Protein AF-A0A3F2RE79-F1 (afdb_monomer)

Nearest PDB structures (foldseek):
  3g67-assembly1_B  TM=1.582E-01  e=4.498E+00  Thermotoga maritima
  8j07-assembly1_r9  TM=1.577E-01  e=4.044E+00  Homo sapiens
  3g6b-assembly1_B  TM=1.614E-01  e=6.529E+00  Thermotoga maritima

InterPro domains:
  IPR002048 EF-hand domain [PF13499] (107-188)
  IPR002048 EF-hand domain [PS50222] (103-138)
  IPR002048 EF-hand domain [PS50222] (159-194)
  IPR002048 EF-hand domain [SM00054] (107-135)
  IPR002048 EF-hand domain [SM00054] (163-191)
  IPR002048 EF-hand domain [cd00051] (107-183)
  IPR011992 EF-hand domain pair [SSF47473] (107-191)
  IPR018247 EF-Hand 1, calcium-binding site [PS00018] (116-128)

Sequence (284 aa):
MEEAERRAAHLRRYAAKTRVCLFVHQIWTVSWLRNKRSCNVASMKHELALFEANDRDVHLQYTAIFAAPIGKDLLKKELVAWRVGAQKRASQESSSVEESADPVVMRLRQCFLIFDLDGSGTLDLDEFQIMLSYLRGKKQQPKRGSVGGSKSAQQPPKLTTAQVRNLFAELDRDGNGGITCQEVESWWTKEHKQVTLSASASSNFLSRGLDGLVFQSHGLLFWLLGRKQQLERKFVKKLMVRRAMEKAKREWLQLEIDREMAAGVSARVFRLGGGHFHIEEMGP

Mean predicted aligned error: 17.29 Å

Secondary structure (DSSP, 8-state):
-HHHHHHHHHHHHHHHHHHHHHHHHHHHHHHHHHHHHHHHHHHHHH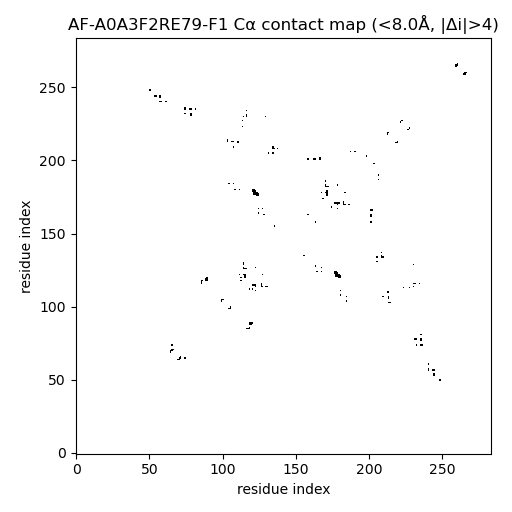HHHHHHHHHHHHHHHHHHHHHSHHHHHHHHHHHHHHHHHHHHHHHHHTT-------HHHHHHHHHHHHH--S-SSEE-HHHHHHHHHHHTT-S-PPPTT---------PPPPPPHHHHHHHHHHH-SS-SSSEEHHHHHHHHHHHHH-TTS---HHHHHHHHHHHHHHS-TTHHHHHHHHHHHHHHHHHHHHHHHHHHHHHHHHHHHHHHHHHHHHTT--------S-----------

Organism: NCBI:txid325452

pLDDT: mean 70.02, std 15.86, range [28.42, 89.12]

Solvent-accessible surface area (backbone atoms only — not comparable to full-atom values): 16619 Å² total; per-residue (Å²): 110,69,68,59,52,52,51,50,53,50,51,51,52,50,54,49,51,51,51,52,51,51,50,53,50,52,53,50,52,53,50,50,53,50,50,53,51,49,52,51,53,50,50,52,52,51,53,50,51,51,51,55,50,50,47,50,50,52,49,50,51,50,53,53,40,54,70,37,72,70,31,49,53,50,48,53,53,51,48,52,56,49,50,56,52,21,54,56,45,42,71,71,68,70,85,80,77,83,86,69,86,49,72,64,58,50,39,48,50,55,54,48,63,62,44,26,70,72,34,78,72,36,34,37,70,68,36,46,48,51,48,54,60,50,45,65,69,73,70,74,80,74,75,89,82,79,90,78,85,83,88,82,81,78,70,78,78,76,76,46,74,65,53,51,50,52,52,47,56,69,46,24,78,86,67,82,69,45,36,35,62,66,40,52,51,56,48,49,57,48,53,70,71,47,82,84,67,89,68,52,77,63,52,52,48,51,52,56,32,48,48,65,50,57,70,36,86,70,56,50,65,61,38,59,66,60,47,39,59,53,49,52,51,52,48,46,53,52,51,53,50,48,52,50,43,52,46,54,51,50,52,51,52,49,53,51,51,49,50,39,54,73,70,65,50,68,84,71,59,92,68,79,83,80,84,81,80,84,75,81,82,84,78,134

Structure (mmCIF, N/CA/C/O backbone):
data_AF-A0A3F2RE79-F1
#
_entry.id   AF-A0A3F2RE79-F1
#
loop_
_atom_site.group_PDB
_atom_site.id
_atom_site.type_symbol
_atom_site.label_atom_id
_atom_site.label_alt_id
_atom_site.label_comp_id
_atom_site.label_asym_id
_atom_site.label_entity_id
_atom_site.label_seq_id
_atom_site.pdbx_PDB_ins_code
_atom_site.Cartn_x
_atom_site.Cartn_y
_atom_site.Cartn_z
_atom_site.occupancy
_atom_site.B_iso_or_equiv
_atom_site.auth_seq_id
_atom_site.auth_comp_id
_atom_site.auth_asym_id
_atom_site.auth_atom_id
_atom_site.pdbx_PDB_model_num
ATOM 1 N N . MET A 1 1 ? 0.775 -25.651 -75.951 1.00 62.88 1 MET A N 1
ATOM 2 C CA . MET A 1 1 ? 0.626 -26.370 -74.664 1.00 62.88 1 MET A CA 1
ATOM 3 C C . MET A 1 1 ? 1.935 -26.368 -73.881 1.00 62.88 1 MET A C 1
ATOM 5 O O . MET A 1 1 ? 1.956 -25.846 -72.775 1.00 62.88 1 MET A O 1
ATOM 9 N N . GLU A 1 2 ? 3.044 -26.801 -74.481 1.00 73.00 2 GLU A N 1
ATOM 10 C CA . GLU A 1 2 ? 4.352 -26.919 -73.812 1.00 73.00 2 GLU A CA 1
ATOM 11 C C . GLU A 1 2 ? 4.922 -25.598 -73.239 1.00 73.00 2 GLU A C 1
ATOM 13 O O . GLU A 1 2 ? 5.440 -25.558 -72.124 1.00 73.00 2 GLU A O 1
ATOM 18 N N . GLU A 1 3 ? 4.771 -24.469 -73.940 1.00 74.00 3 GLU A N 1
ATOM 19 C CA . GLU A 1 3 ? 5.215 -23.160 -73.424 1.00 74.00 3 GLU A CA 1
ATOM 20 C C . GLU A 1 3 ? 4.391 -22.663 -72.227 1.00 74.00 3 GLU A C 1
ATOM 22 O O . GLU A 1 3 ? 4.929 -22.030 -71.314 1.00 74.00 3 GLU A O 1
ATOM 27 N N . ALA A 1 4 ? 3.090 -22.964 -72.203 1.00 75.88 4 ALA A N 1
ATOM 28 C CA . ALA A 1 4 ? 2.209 -22.604 -71.095 1.00 75.88 4 ALA A CA 1
ATOM 29 C C . ALA A 1 4 ? 2.561 -23.410 -69.834 1.00 75.88 4 ALA A C 1
ATOM 31 O O . ALA A 1 4 ? 2.593 -22.859 -68.733 1.00 75.88 4 ALA A O 1
ATOM 32 N N . GLU A 1 5 ? 2.919 -24.684 -69.998 1.00 78.94 5 GLU A N 1
ATOM 33 C CA . GLU A 1 5 ? 3.383 -25.552 -68.912 1.00 78.94 5 GLU A CA 1
ATOM 34 C C . GLU A 1 5 ? 4.732 -25.095 -68.343 1.00 78.94 5 GLU A C 1
ATOM 36 O O . GLU A 1 5 ? 4.894 -25.021 -67.121 1.00 78.94 5 GLU A O 1
ATOM 41 N N . ARG A 1 6 ? 5.677 -24.688 -69.203 1.00 78.94 6 ARG A N 1
ATOM 42 C CA . ARG A 1 6 ? 6.966 -24.116 -68.771 1.00 78.94 6 ARG A CA 1
ATOM 43 C C . ARG A 1 6 ? 6.779 -22.811 -67.989 1.00 78.94 6 ARG A C 1
ATOM 45 O O . ARG A 1 6 ? 7.392 -22.638 -66.932 1.00 78.94 6 ARG A O 1
ATOM 52 N N . ARG A 1 7 ? 5.889 -21.917 -68.442 1.00 77.38 7 ARG A N 1
ATOM 53 C CA . ARG A 1 7 ? 5.538 -20.676 -67.719 1.00 77.38 7 ARG A CA 1
ATOM 54 C C . ARG A 1 7 ? 4.862 -20.971 -66.377 1.00 77.38 7 ARG A C 1
ATOM 56 O O . ARG A 1 7 ? 5.237 -20.379 -65.367 1.00 77.38 7 ARG A O 1
ATOM 63 N N . ALA A 1 8 ? 3.939 -21.932 -66.328 1.00 78.88 8 ALA A N 1
ATOM 64 C CA . A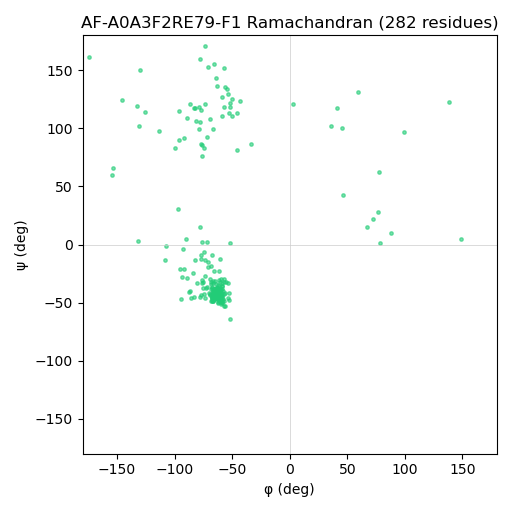LA A 1 8 ? 3.289 -22.352 -65.087 1.00 78.88 8 ALA A CA 1
ATOM 65 C C . ALA A 1 8 ? 4.287 -22.950 -64.077 1.00 78.88 8 ALA A C 1
ATOM 67 O O . ALA A 1 8 ? 4.234 -22.633 -62.887 1.00 78.88 8 ALA A O 1
ATOM 68 N N . ALA A 1 9 ? 5.240 -23.768 -64.534 1.00 78.44 9 ALA A N 1
ATOM 69 C CA . ALA A 1 9 ? 6.302 -24.312 -63.688 1.00 78.44 9 ALA A CA 1
ATOM 70 C C . ALA A 1 9 ? 7.231 -23.213 -63.139 1.00 78.44 9 ALA A C 1
ATOM 72 O O . ALA A 1 9 ? 7.594 -23.242 -61.959 1.00 78.44 9 ALA A O 1
ATOM 73 N N . HIS A 1 10 ? 7.573 -22.216 -63.961 1.00 80.75 10 HIS A N 1
ATOM 74 C CA . HIS A 1 10 ? 8.376 -21.067 -63.542 1.00 80.75 10 HIS A CA 1
ATOM 75 C C . HIS A 1 10 ? 7.658 -20.220 -62.477 1.00 80.75 10 HIS A C 1
ATOM 77 O O . HIS A 1 10 ? 8.240 -19.917 -61.434 1.00 80.75 10 HIS A O 1
ATOM 83 N N . LEU A 1 11 ? 6.367 -19.92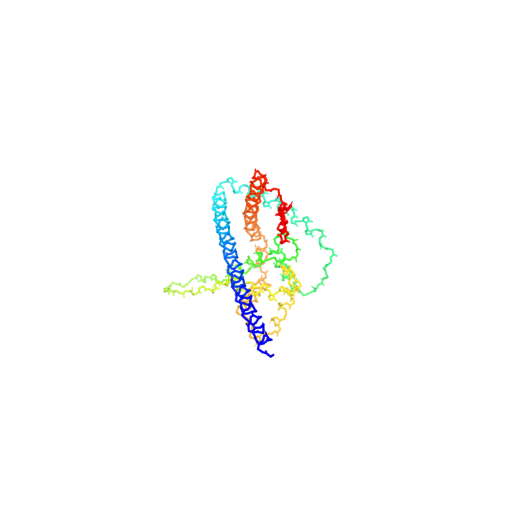6 -62.676 1.00 77.75 11 LEU A N 1
ATOM 84 C CA . LEU A 1 11 ? 5.544 -19.195 -61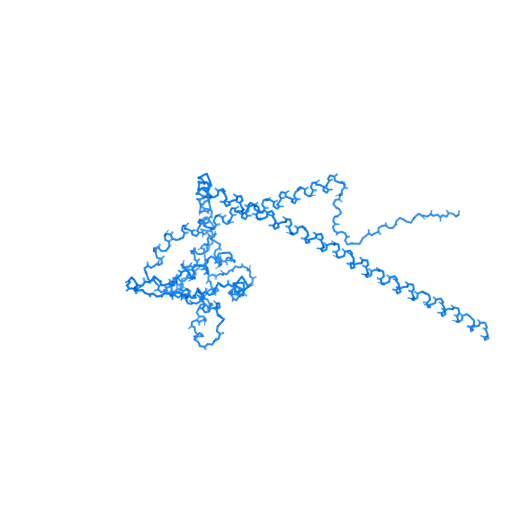.707 1.00 77.75 11 LEU A CA 1
ATOM 85 C C . LEU A 1 11 ? 5.398 -19.947 -60.377 1.00 77.75 11 LEU A C 1
ATOM 87 O O . LEU A 1 11 ? 5.509 -19.333 -59.318 1.00 77.75 11 LEU A O 1
ATOM 91 N N . ARG A 1 12 ? 5.234 -21.279 -60.397 1.00 79.62 12 ARG A N 1
ATOM 92 C CA . ARG A 1 12 ? 5.200 -22.101 -59.170 1.00 79.62 12 ARG A CA 1
ATOM 93 C C . ARG A 1 12 ? 6.521 -22.050 -58.401 1.00 79.62 12 ARG A C 1
ATOM 95 O O . ARG A 1 12 ? 6.502 -21.935 -57.179 1.00 79.62 12 ARG A O 1
ATOM 102 N N . ARG A 1 13 ? 7.667 -22.093 -59.093 1.00 77.00 13 ARG A N 1
ATOM 103 C CA . ARG A 1 13 ? 8.994 -21.959 -58.461 1.00 77.00 13 ARG A CA 1
ATOM 104 C C . ARG A 1 13 ? 9.202 -20.570 -57.863 1.00 77.00 13 ARG A C 1
ATOM 106 O O . ARG A 1 13 ? 9.719 -20.464 -56.753 1.00 77.00 13 ARG A O 1
ATOM 113 N N . TYR A 1 14 ? 8.781 -19.521 -58.567 1.00 74.44 14 TYR A N 1
ATOM 114 C CA . TYR A 1 14 ? 8.845 -18.151 -58.059 1.00 74.44 14 TYR A CA 1
ATOM 115 C C . TYR A 1 14 ? 7.947 -17.973 -56.826 1.00 74.44 14 TYR A C 1
ATOM 117 O O . TYR A 1 14 ? 8.416 -17.505 -55.792 1.00 74.44 14 TYR A O 1
ATOM 125 N N . ALA A 1 15 ? 6.705 -18.463 -56.880 1.00 73.62 15 ALA A N 1
ATOM 126 C CA . ALA A 1 15 ? 5.776 -18.457 -55.751 1.00 73.62 15 ALA A CA 1
ATOM 127 C C . ALA A 1 15 ? 6.286 -19.271 -54.544 1.00 73.62 15 ALA A C 1
ATOM 129 O O . ALA A 1 15 ? 6.065 -18.891 -53.398 1.00 73.62 15 ALA A O 1
ATOM 130 N N . ALA A 1 16 ? 6.986 -20.386 -54.771 1.00 76.56 16 ALA A N 1
ATOM 131 C CA . ALA A 1 16 ? 7.613 -21.151 -53.694 1.00 76.56 16 ALA A CA 1
ATOM 132 C C . ALA A 1 16 ? 8.769 -20.371 -53.042 1.00 76.56 16 ALA A C 1
ATOM 134 O O . ALA A 1 16 ? 8.847 -20.308 -51.816 1.00 76.56 16 ALA A O 1
ATOM 135 N N . LYS A 1 17 ? 9.628 -19.720 -53.840 1.00 77.00 17 LYS A N 1
ATOM 136 C CA . LYS A 1 17 ? 10.722 -18.873 -53.332 1.00 77.00 17 LYS A CA 1
ATOM 137 C C . LYS A 1 17 ? 10.206 -17.690 -52.516 1.00 77.00 17 LYS A C 1
ATOM 139 O O . LYS A 1 17 ? 10.743 -17.425 -51.444 1.00 77.00 17 LYS A O 1
ATOM 144 N N . THR A 1 18 ? 9.152 -17.014 -52.974 1.00 76.94 18 THR A N 1
ATOM 145 C CA . THR A 1 18 ? 8.555 -15.899 -52.224 1.00 76.94 18 THR A CA 1
ATOM 146 C C . THR A 1 18 ? 7.918 -16.373 -50.921 1.00 76.94 18 THR A C 1
ATOM 148 O O . THR A 1 18 ? 8.130 -15.740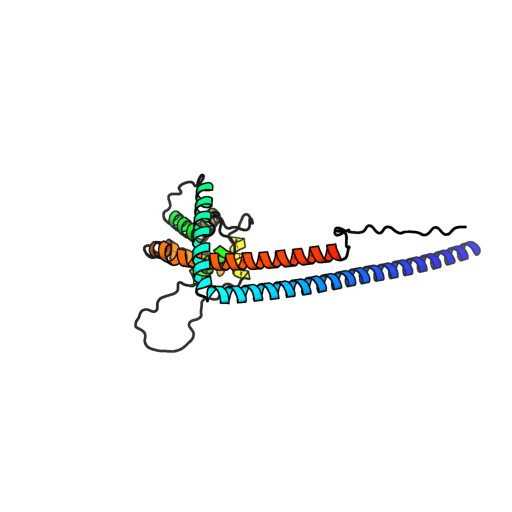 -49.892 1.00 76.94 18 THR A O 1
ATOM 151 N N . ARG A 1 19 ? 7.232 -17.524 -50.908 1.00 79.81 19 ARG A N 1
ATOM 152 C CA . ARG A 1 19 ? 6.692 -18.122 -49.671 1.00 79.81 19 ARG A CA 1
ATOM 153 C C . ARG A 1 19 ? 7.782 -18.469 -48.657 1.00 79.81 19 ARG A C 1
ATOM 155 O O . ARG A 1 19 ? 7.625 -18.155 -47.483 1.00 79.81 19 ARG A O 1
ATOM 162 N N . VAL A 1 20 ? 8.890 -19.071 -49.096 1.00 83.25 20 VAL A N 1
ATOM 163 C CA . VAL A 1 20 ? 10.034 -19.373 -48.216 1.00 83.25 20 VAL A CA 1
ATOM 164 C C . VAL A 1 20 ? 10.666 -18.083 -47.690 1.00 83.25 20 VAL A C 1
ATOM 166 O O . VAL A 1 20 ? 10.941 -17.984 -46.499 1.00 83.25 20 VAL A O 1
ATOM 169 N N . CYS A 1 21 ? 10.840 -17.071 -48.542 1.00 79.94 21 CYS A N 1
ATOM 170 C CA . CYS A 1 21 ? 11.390 -15.777 -48.139 1.00 79.94 21 CYS A CA 1
ATOM 171 C C . CYS A 1 21 ? 10.505 -15.072 -47.093 1.00 79.94 21 CYS A C 1
ATOM 173 O O . CYS A 1 21 ? 11.007 -14.636 -46.058 1.00 79.94 21 CYS A O 1
ATOM 175 N N . LEU A 1 22 ? 9.184 -15.047 -47.305 1.00 79.50 22 LEU A N 1
ATOM 176 C CA . LEU A 1 22 ? 8.215 -14.509 -46.346 1.00 79.50 22 LEU A CA 1
ATOM 177 C C . LEU A 1 22 ? 8.228 -15.278 -45.019 1.00 79.50 22 LEU A C 1
ATOM 179 O O . LEU A 1 22 ? 8.227 -14.661 -43.957 1.00 79.50 22 LEU A O 1
ATOM 183 N N . PHE A 1 23 ? 8.295 -16.610 -45.064 1.00 84.25 23 PHE A N 1
ATOM 184 C CA . PHE A 1 23 ? 8.363 -17.447 -43.866 1.00 84.25 23 PHE A CA 1
ATOM 185 C C . PHE A 1 23 ? 9.647 -17.202 -43.058 1.00 84.25 23 PHE A C 1
ATOM 187 O O . PHE A 1 23 ? 9.594 -17.037 -41.839 1.00 84.25 23 PHE A O 1
ATOM 194 N N . VAL A 1 24 ? 10.799 -17.097 -43.728 1.00 83.94 24 VAL A N 1
ATOM 195 C CA . VAL A 1 24 ? 12.081 -16.762 -43.085 1.00 83.94 24 VAL A CA 1
ATOM 196 C C . VAL A 1 24 ? 12.037 -15.358 -42.475 1.00 83.94 24 VAL A C 1
ATOM 198 O O . VAL A 1 24 ? 12.466 -15.175 -41.336 1.00 83.94 24 VAL A O 1
ATOM 201 N N . HIS A 1 25 ? 11.455 -14.379 -43.174 1.00 80.81 25 HIS A N 1
ATOM 202 C CA . HIS A 1 25 ? 11.260 -13.031 -42.637 1.00 80.81 25 HIS A CA 1
ATOM 203 C C . HIS A 1 25 ? 10.332 -13.026 -41.410 1.00 80.81 25 HIS A C 1
ATOM 205 O O . HIS A 1 25 ? 10.600 -12.344 -40.420 1.00 80.81 25 HIS A O 1
ATOM 211 N N . GLN A 1 26 ? 9.275 -13.839 -41.417 1.00 82.00 26 GLN A N 1
ATOM 212 C CA . GLN A 1 26 ? 8.358 -13.974 -40.287 1.00 82.00 26 GLN A CA 1
ATOM 213 C C . GLN A 1 26 ? 9.035 -14.606 -39.058 1.00 82.00 26 GLN A C 1
ATOM 215 O O . GLN A 1 26 ? 8.853 -14.137 -37.936 1.00 82.00 26 GLN A O 1
ATOM 220 N N . ILE A 1 27 ? 9.877 -15.626 -39.246 1.00 84.00 27 ILE A N 1
ATOM 221 C CA . ILE A 1 27 ? 10.669 -16.207 -38.149 1.00 84.00 27 ILE A CA 1
ATOM 222 C C . ILE A 1 27 ? 11.664 -15.182 -37.600 1.00 84.00 27 ILE A C 1
ATOM 224 O O . ILE A 1 27 ? 11.786 -15.022 -36.382 1.00 84.00 27 ILE A O 1
ATOM 228 N N . TRP A 1 28 ? 12.359 -14.470 -38.487 1.00 88.19 28 TRP A N 1
ATOM 229 C CA . TRP A 1 28 ? 13.333 -13.459 -38.095 1.00 88.19 28 TRP A CA 1
ATOM 230 C C . TRP A 1 28 ? 12.684 -12.317 -37.302 1.00 88.19 28 TRP A C 1
ATOM 232 O O . TRP A 1 28 ? 13.175 -11.967 -36.231 1.00 88.19 28 TRP A O 1
ATOM 242 N N . THR A 1 29 ? 11.540 -11.796 -37.755 1.00 75.12 29 THR A N 1
ATOM 243 C CA . THR A 1 29 ? 10.800 -10.731 -37.052 1.00 75.12 29 THR A CA 1
ATOM 244 C C . THR A 1 29 ? 10.311 -11.173 -35.671 1.00 75.12 29 THR A C 1
ATOM 246 O O . THR A 1 29 ? 10.470 -10.430 -34.701 1.00 75.12 29 THR A O 1
ATOM 249 N N . VAL A 1 30 ? 9.788 -12.398 -35.533 1.00 82.44 30 VAL A N 1
ATOM 250 C CA . VAL A 1 30 ? 9.386 -12.955 -34.227 1.00 82.44 30 VAL A CA 1
ATOM 251 C C . VAL A 1 30 ? 10.590 -13.129 -33.298 1.00 82.44 30 VAL A C 1
ATOM 253 O O . VAL A 1 30 ? 10.506 -12.785 -32.117 1.00 82.44 30 VAL A O 1
ATOM 256 N N . SER A 1 31 ? 11.713 -13.637 -33.811 1.00 76.88 31 SER A N 1
ATOM 257 C CA . SER A 1 31 ? 12.956 -13.785 -33.043 1.00 76.88 31 SER A CA 1
ATOM 258 C C . SER A 1 31 ? 13.488 -12.430 -32.573 1.00 76.88 31 SER A C 1
ATOM 260 O O . SER A 1 31 ? 13.781 -12.253 -31.390 1.00 76.88 31 SER A O 1
ATOM 262 N N . TRP A 1 32 ? 13.515 -11.435 -33.463 1.00 82.06 32 TRP A N 1
ATOM 263 C CA . TRP A 1 32 ? 13.935 -10.073 -33.145 1.00 82.06 32 TRP A CA 1
ATOM 264 C C . TRP A 1 32 ? 13.043 -9.432 -32.074 1.00 82.06 32 TRP A C 1
ATOM 266 O O . TRP A 1 32 ? 13.558 -8.894 -31.092 1.00 82.06 32 TRP A O 1
ATOM 276 N N . LEU A 1 33 ? 11.714 -9.554 -32.194 1.00 74.44 33 LEU A N 1
ATOM 277 C CA . LEU A 1 33 ? 10.766 -9.059 -31.188 1.00 74.44 33 LEU A CA 1
ATOM 278 C C . LEU A 1 33 ? 10.958 -9.744 -29.831 1.00 74.44 33 LEU A C 1
ATOM 280 O O . LEU A 1 33 ? 10.940 -9.077 -28.795 1.00 74.44 33 LEU A O 1
ATOM 284 N N . ARG A 1 34 ? 11.164 -11.067 -29.820 1.00 76.31 34 ARG A N 1
ATOM 285 C CA . ARG A 1 34 ? 11.445 -11.828 -28.594 1.00 76.31 34 ARG A CA 1
ATOM 286 C C . ARG A 1 34 ? 12.748 -11.386 -27.945 1.00 76.31 34 ARG A C 1
ATOM 288 O O . ARG A 1 34 ? 12.757 -11.159 -26.738 1.00 76.31 34 ARG A O 1
ATOM 295 N N . ASN A 1 35 ? 13.810 -11.220 -28.729 1.00 74.12 35 ASN A N 1
ATOM 296 C CA . ASN A 1 35 ? 15.104 -10.778 -28.225 1.00 74.12 35 ASN A CA 1
ATOM 297 C C . ASN A 1 35 ? 15.016 -9.358 -27.651 1.00 74.12 35 ASN A C 1
ATOM 299 O O . ASN A 1 35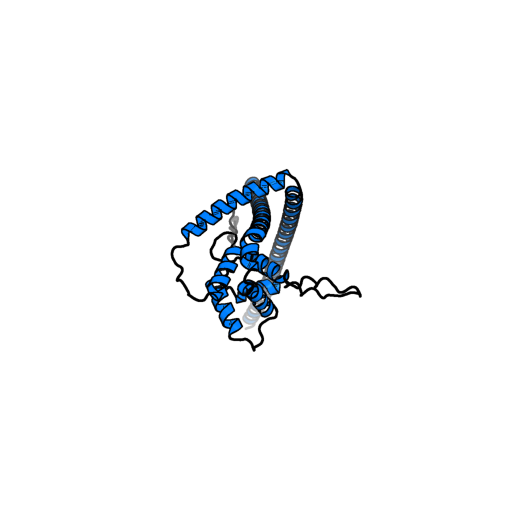 ? 15.413 -9.127 -26.514 1.00 74.12 35 ASN A O 1
ATOM 303 N N . LYS A 1 36 ? 14.374 -8.432 -28.374 1.00 73.75 36 LYS A N 1
ATOM 304 C CA . LYS A 1 36 ? 14.143 -7.060 -27.904 1.00 73.75 36 LYS A CA 1
ATOM 305 C C . LYS A 1 36 ? 13.324 -7.028 -26.613 1.00 73.75 36 LYS A C 1
ATOM 307 O O . LYS A 1 36 ? 13.692 -6.336 -25.669 1.00 73.75 36 LYS A O 1
ATOM 312 N N . ARG A 1 37 ? 12.252 -7.825 -26.524 1.00 73.06 37 ARG A N 1
ATOM 313 C CA . ARG A 1 37 ? 11.467 -7.966 -25.288 1.00 73.06 37 ARG A CA 1
ATOM 314 C C . ARG A 1 37 ? 12.309 -8.544 -24.151 1.00 73.06 37 ARG A C 1
ATOM 316 O O . ARG A 1 37 ? 12.192 -8.065 -23.031 1.00 73.06 37 ARG A O 1
ATOM 323 N N . SER A 1 38 ? 13.145 -9.543 -24.423 1.00 75.12 38 SER A N 1
ATOM 324 C CA . SER A 1 38 ? 14.025 -10.159 -23.425 1.00 75.12 38 SER A CA 1
ATOM 325 C C . SER A 1 38 ? 15.045 -9.160 -22.873 1.00 75.12 38 SER A C 1
ATOM 327 O O . SER A 1 38 ? 15.182 -9.052 -21.658 1.00 75.12 38 SER A O 1
ATOM 329 N N . CYS A 1 39 ? 15.696 -8.379 -23.741 1.00 71.44 39 CYS A N 1
ATOM 330 C CA . CYS A 1 39 ? 16.609 -7.308 -23.337 1.00 71.44 39 CYS A CA 1
ATOM 331 C C . CYS A 1 39 ? 15.894 -6.238 -22.504 1.00 71.44 39 CYS A C 1
ATOM 333 O O . CYS A 1 39 ? 16.380 -5.877 -21.437 1.00 71.44 39 CYS A O 1
ATOM 335 N N . ASN A 1 40 ? 14.706 -5.796 -22.931 1.00 73.81 40 ASN A N 1
ATOM 336 C CA . ASN A 1 40 ? 13.918 -4.822 -22.173 1.00 73.81 40 ASN A CA 1
ATOM 337 C C . ASN A 1 40 ? 13.533 -5.363 -20.789 1.00 73.81 40 ASN A C 1
ATOM 339 O O . ASN A 1 40 ? 13.697 -4.674 -19.790 1.00 73.81 40 ASN A O 1
ATOM 343 N N . VAL A 1 41 ? 13.070 -6.614 -20.706 1.00 72.56 41 VAL A N 1
ATOM 344 C CA . VAL A 1 41 ? 12.726 -7.254 -19.427 1.00 72.56 41 VAL A CA 1
ATOM 345 C C . VAL A 1 41 ? 13.958 -7.403 -18.532 1.00 72.56 41 VAL A C 1
ATOM 347 O O . VAL A 1 41 ? 13.846 -7.238 -17.320 1.00 72.56 41 VAL A O 1
ATOM 350 N N . ALA A 1 42 ? 15.129 -7.709 -19.094 1.00 74.62 42 ALA A N 1
ATOM 351 C CA . ALA A 1 42 ? 16.374 -7.775 -18.337 1.00 74.62 42 ALA A CA 1
ATOM 352 C C . ALA A 1 42 ? 16.778 -6.398 -17.781 1.00 74.62 42 ALA A C 1
ATOM 354 O O . ALA A 1 42 ? 17.123 -6.320 -16.603 1.00 74.62 42 ALA A O 1
ATOM 355 N N . SER A 1 43 ? 16.651 -5.329 -18.579 1.00 72.62 43 SER A N 1
ATOM 356 C CA . SER A 1 43 ? 16.886 -3.948 -18.123 1.00 72.62 43 SER A CA 1
ATOM 357 C C . SER A 1 43 ? 15.946 -3.578 -16.981 1.00 72.62 43 SER A C 1
ATOM 359 O O . SER A 1 43 ? 16.402 -3.236 -15.895 1.00 72.62 43 SER A O 1
ATOM 361 N N . MET A 1 44 ? 14.638 -3.794 -17.166 1.00 69.19 44 MET A N 1
ATOM 362 C CA . MET A 1 44 ? 13.638 -3.514 -16.132 1.00 69.19 44 MET A CA 1
ATOM 363 C C . MET A 1 44 ? 13.917 -4.282 -14.836 1.00 69.19 44 MET A C 1
ATOM 365 O O . MET A 1 44 ? 13.754 -3.740 -13.750 1.00 69.19 44 MET A O 1
ATOM 369 N N . LYS A 1 45 ? 14.350 -5.549 -14.919 1.00 73.94 45 LYS A N 1
ATOM 370 C CA . LYS A 1 45 ? 14.724 -6.338 -13.733 1.00 73.94 45 LYS A CA 1
ATOM 371 C C . LYS A 1 45 ? 15.949 -5.770 -13.019 1.00 73.94 45 LYS A C 1
ATOM 373 O O . LYS A 1 45 ? 15.987 -5.793 -11.792 1.00 73.94 45 LYS A O 1
ATOM 378 N N . HIS A 1 46 ? 16.940 -5.296 -13.770 1.00 76.88 46 HIS A N 1
ATOM 379 C CA . HIS A 1 46 ? 18.131 -4.673 -13.205 1.00 76.88 46 HIS A CA 1
ATOM 380 C C . HIS A 1 46 ? 17.790 -3.354 -12.499 1.00 76.88 46 HIS A C 1
ATOM 382 O O . HIS A 1 46 ? 18.179 -3.162 -11.350 1.00 76.88 46 HIS A O 1
ATOM 388 N N . GLU A 1 47 ? 16.983 -2.502 -13.132 1.00 74.88 47 GLU A N 1
ATOM 389 C CA . GLU A 1 47 ? 16.466 -1.262 -12.537 1.00 74.88 47 GLU A CA 1
ATOM 390 C C . GLU A 1 47 ? 15.665 -1.536 -11.257 1.00 74.88 47 GLU A C 1
ATOM 392 O O . GLU A 1 47 ? 15.881 -0.890 -10.233 1.00 74.88 47 GLU A O 1
ATOM 397 N N . LEU A 1 48 ? 14.794 -2.550 -11.268 1.00 74.19 48 LEU A N 1
ATOM 398 C CA . LEU A 1 48 ? 14.021 -2.953 -10.090 1.00 74.19 48 LEU A CA 1
ATOM 399 C C . LEU A 1 48 ? 14.943 -3.394 -8.940 1.00 74.19 48 LEU A C 1
ATOM 401 O O . LEU A 1 48 ? 14.751 -2.973 -7.802 1.00 74.19 48 LEU A O 1
ATOM 405 N N . ALA A 1 49 ? 15.990 -4.171 -9.233 1.00 76.56 49 ALA A N 1
ATOM 406 C CA . ALA A 1 49 ? 16.976 -4.576 -8.233 1.00 76.56 49 ALA A CA 1
ATOM 407 C C . ALA A 1 49 ? 17.750 -3.380 -7.642 1.00 76.56 49 ALA A C 1
ATOM 409 O O . ALA A 1 49 ? 18.015 -3.363 -6.438 1.00 76.56 49 ALA A O 1
ATOM 410 N N . LEU A 1 50 ? 18.078 -2.370 -8.457 1.00 75.38 50 LEU A N 1
ATOM 411 C CA . LEU A 1 50 ? 18.698 -1.127 -7.986 1.00 75.38 50 LEU A CA 1
ATOM 412 C C . LEU A 1 50 ? 17.752 -0.335 -7.074 1.00 75.38 50 LEU A C 1
ATOM 414 O O . LEU A 1 50 ? 18.178 0.137 -6.019 1.00 75.38 50 LEU A O 1
ATOM 418 N N . PHE A 1 51 ? 16.466 -0.239 -7.425 1.00 72.81 51 PHE A N 1
ATOM 419 C CA . PHE A 1 51 ? 15.471 0.399 -6.563 1.00 72.81 51 PHE A CA 1
ATOM 420 C C . PHE A 1 51 ? 15.311 -0.323 -5.228 1.00 72.81 51 PHE A C 1
ATOM 422 O O . PHE A 1 51 ? 15.278 0.327 -4.187 1.00 72.81 51 PHE A O 1
ATOM 429 N N . GLU A 1 52 ? 15.256 -1.656 -5.234 1.00 76.50 52 GLU A N 1
ATOM 430 C CA . GLU A 1 52 ? 15.180 -2.433 -3.997 1.00 76.50 52 GLU A CA 1
ATOM 431 C C . GLU A 1 52 ? 16.415 -2.247 -3.112 1.00 76.50 52 GLU A C 1
ATOM 433 O O . GLU A 1 52 ? 16.284 -2.213 -1.889 1.00 76.50 52 GLU A O 1
ATOM 438 N N . ALA A 1 53 ? 17.611 -2.146 -3.698 1.00 77.31 53 ALA A N 1
ATOM 439 C CA . ALA A 1 53 ? 18.836 -1.876 -2.950 1.00 77.31 53 ALA A CA 1
ATOM 440 C C . ALA A 1 53 ? 18.807 -0.473 -2.320 1.00 77.31 53 ALA A C 1
ATOM 442 O O . ALA A 1 53 ? 19.035 -0.342 -1.118 1.00 77.31 53 ALA A O 1
ATOM 443 N N . ASN A 1 54 ? 18.423 0.548 -3.090 1.00 79.00 54 ASN A N 1
ATOM 444 C CA . ASN A 1 54 ? 18.287 1.916 -2.590 1.00 79.00 54 ASN A CA 1
ATOM 445 C C . ASN A 1 54 ? 17.230 2.020 -1.471 1.00 79.00 54 ASN A C 1
ATOM 447 O O . ASN A 1 54 ? 17.470 2.644 -0.439 1.00 79.00 54 ASN A O 1
ATOM 451 N N . ASP A 1 55 ? 16.083 1.346 -1.618 1.00 79.00 55 ASP A N 1
ATOM 452 C CA . ASP A 1 55 ? 15.042 1.299 -0.582 1.00 79.00 55 ASP A CA 1
ATOM 453 C C . ASP A 1 55 ? 15.577 0.666 0.724 1.00 79.00 55 ASP A C 1
ATOM 455 O O . ASP A 1 55 ? 15.284 1.158 1.821 1.00 79.00 55 ASP A O 1
ATOM 459 N N . ARG A 1 56 ? 16.407 -0.388 0.636 1.00 78.69 56 ARG A N 1
ATOM 460 C CA . ARG A 1 56 ? 17.071 -0.998 1.808 1.00 78.69 56 ARG A CA 1
ATOM 461 C C . ARG A 1 56 ? 18.056 -0.035 2.471 1.00 78.69 56 ARG A C 1
ATOM 463 O O . ARG A 1 56 ? 18.053 0.063 3.700 1.00 78.69 56 ARG A O 1
ATOM 470 N N . ASP A 1 57 ? 18.852 0.686 1.688 1.00 82.38 57 ASP A N 1
ATOM 471 C CA . ASP A 1 57 ? 19.839 1.642 2.199 1.00 82.38 57 ASP A CA 1
ATOM 472 C C . ASP A 1 57 ? 19.165 2.812 2.919 1.00 82.38 57 ASP A C 1
ATOM 474 O O . ASP A 1 57 ? 19.531 3.140 4.052 1.00 82.38 57 ASP A O 1
ATOM 478 N N . VAL A 1 58 ? 18.109 3.384 2.330 1.00 79.50 58 VAL A N 1
ATOM 479 C CA . VAL A 1 58 ? 17.292 4.427 2.973 1.00 79.50 58 VAL A CA 1
ATOM 480 C C . VAL A 1 58 ? 16.695 3.910 4.282 1.00 79.50 58 VAL A C 1
ATOM 482 O O . VAL A 1 58 ? 16.732 4.602 5.305 1.00 79.50 58 VAL A O 1
ATOM 485 N N . HIS A 1 59 ? 16.186 2.676 4.296 1.00 75.94 59 HIS A N 1
ATOM 486 C CA . HIS A 1 59 ? 15.644 2.072 5.510 1.00 75.94 59 HIS A CA 1
ATOM 487 C C . HIS A 1 59 ? 16.715 1.914 6.603 1.00 75.94 59 HIS A C 1
ATOM 489 O O . HIS A 1 59 ? 16.444 2.178 7.780 1.00 75.94 59 HIS A O 1
ATOM 495 N N . LEU A 1 60 ? 17.936 1.514 6.241 1.00 82.69 60 LEU A N 1
ATOM 496 C CA . LEU A 1 60 ? 19.050 1.370 7.178 1.00 82.69 60 LEU A CA 1
ATOM 497 C C . LEU A 1 60 ? 19.483 2.733 7.742 1.00 82.69 60 LEU A C 1
ATOM 499 O O . LEU A 1 60 ? 19.614 2.877 8.961 1.00 82.69 60 LEU A O 1
ATOM 503 N N . GLN A 1 61 ? 19.606 3.750 6.884 1.00 83.25 61 GLN A N 1
ATOM 504 C CA . GLN A 1 61 ? 19.926 5.122 7.285 1.00 83.25 61 GLN A CA 1
ATOM 505 C C . GLN A 1 61 ? 18.890 5.678 8.264 1.00 83.25 61 GLN A C 1
ATOM 507 O O . GLN A 1 61 ? 19.247 6.152 9.343 1.00 83.25 61 GLN A O 1
ATOM 512 N N . TYR A 1 62 ? 17.598 5.566 7.949 1.00 80.06 62 TYR A N 1
ATOM 513 C CA . TYR A 1 62 ? 16.541 6.050 8.840 1.00 80.06 62 TYR A CA 1
ATOM 514 C C . TYR A 1 62 ? 16.463 5.249 10.141 1.00 80.06 62 TYR A C 1
ATOM 516 O O . TYR A 1 62 ? 16.169 5.816 11.195 1.00 80.06 62 TYR A O 1
ATOM 524 N N . THR A 1 63 ? 16.790 3.955 10.110 1.00 84.06 63 THR A N 1
ATOM 525 C CA . THR A 1 63 ? 16.914 3.146 11.330 1.00 84.06 63 THR A CA 1
ATOM 526 C C . THR A 1 63 ? 18.011 3.697 12.246 1.00 84.06 63 THR A C 1
ATOM 528 O O . THR A 1 63 ? 17.772 3.864 13.445 1.00 84.06 63 THR A O 1
ATOM 531 N N . ALA A 1 64 ? 19.175 4.053 11.692 1.00 83.88 64 ALA A N 1
ATOM 532 C CA . ALA A 1 64 ? 20.264 4.682 12.438 1.00 83.88 64 ALA A CA 1
ATOM 533 C C . ALA A 1 64 ? 19.888 6.088 12.945 1.00 83.88 64 ALA A C 1
ATOM 535 O O . ALA A 1 64 ? 20.104 6.402 14.117 1.00 83.88 64 ALA A O 1
ATOM 536 N N . ILE A 1 65 ? 19.243 6.909 12.108 1.00 82.56 65 ILE A N 1
ATOM 537 C CA . ILE A 1 65 ? 18.774 8.254 12.480 1.00 82.56 65 ILE A CA 1
ATOM 538 C C . ILE A 1 65 ? 17.807 8.173 13.664 1.00 82.56 65 ILE A C 1
ATOM 540 O O . ILE A 1 65 ? 17.993 8.875 14.656 1.00 82.56 65 ILE A O 1
ATOM 544 N N . PHE A 1 66 ? 16.805 7.289 13.620 1.00 83.94 66 PHE A N 1
ATOM 545 C CA . PHE A 1 66 ? 15.834 7.148 14.710 1.00 83.94 66 PHE A CA 1
ATOM 546 C C . PHE A 1 66 ? 16.421 6.558 16.001 1.00 83.94 66 PHE A C 1
ATOM 548 O O . PHE A 1 66 ? 15.796 6.696 17.060 1.00 83.94 66 PHE A O 1
ATOM 555 N N . ALA A 1 67 ? 17.583 5.902 15.938 1.00 83.50 67 ALA A N 1
ATOM 556 C CA . ALA A 1 67 ? 18.317 5.468 17.123 1.00 83.50 67 ALA A CA 1
ATOM 557 C C . ALA A 1 67 ? 19.035 6.645 17.814 1.00 83.50 67 ALA A C 1
ATOM 559 O O . ALA A 1 67 ? 19.114 6.676 19.047 1.00 83.50 67 ALA A O 1
ATOM 560 N N . ALA A 1 68 ? 19.488 7.640 17.043 1.00 86.31 68 ALA A N 1
ATOM 561 C CA . ALA A 1 68 ? 20.177 8.823 17.548 1.00 86.31 68 ALA A CA 1
ATOM 562 C C . ALA A 1 68 ? 19.240 9.789 18.315 1.00 86.31 68 ALA A C 1
ATOM 564 O O . ALA A 1 68 ? 18.042 9.871 18.019 1.00 86.31 68 ALA A O 1
ATOM 565 N N . PRO A 1 69 ? 19.760 10.582 19.277 1.00 84.31 69 PRO A N 1
ATOM 566 C CA . PRO A 1 69 ? 18.977 11.600 19.987 1.00 84.31 69 PRO A CA 1
ATOM 567 C C . PRO A 1 69 ? 18.326 12.614 19.038 1.00 84.31 69 PRO A C 1
ATOM 569 O O . PRO A 1 69 ? 17.141 12.914 19.171 1.00 84.31 69 PRO A O 1
ATOM 572 N N . ILE A 1 70 ? 19.068 13.045 18.012 1.00 81.62 70 ILE A N 1
ATOM 573 C CA . ILE A 1 70 ? 18.596 14.016 17.020 1.00 81.62 70 ILE A CA 1
ATOM 574 C C . ILE A 1 70 ? 17.388 13.497 16.226 1.00 81.62 70 ILE A C 1
ATOM 576 O O . ILE A 1 70 ? 16.438 14.238 15.980 1.00 81.62 70 ILE A O 1
ATOM 580 N N . GLY A 1 71 ? 17.362 12.201 15.895 1.00 77.81 71 GLY A N 1
ATOM 581 C CA . GLY A 1 71 ? 16.230 11.594 15.200 1.00 77.81 71 GLY A CA 1
ATOM 582 C C . GLY A 1 71 ? 15.012 11.396 16.097 1.00 77.81 71 GLY A C 1
ATOM 583 O O . GLY A 1 71 ? 13.885 11.435 15.606 1.00 77.81 71 GLY A O 1
ATOM 584 N N . LYS A 1 72 ? 15.195 11.245 17.418 1.00 81.38 72 LYS A N 1
ATOM 585 C CA . LYS A 1 72 ? 14.072 11.237 18.372 1.00 81.38 72 LYS A CA 1
ATOM 586 C C . LYS A 1 72 ? 13.386 12.600 18.427 1.00 81.38 72 LYS A C 1
ATOM 588 O O . LYS A 1 72 ? 12.159 12.642 18.484 1.00 81.38 72 LYS A O 1
ATOM 593 N N . ASP A 1 73 ? 14.145 13.691 18.391 1.00 82.81 73 ASP A N 1
ATOM 594 C CA . ASP A 1 73 ? 13.585 15.045 18.407 1.00 82.81 73 ASP A CA 1
ATOM 595 C C . ASP A 1 73 ? 12.976 15.440 17.060 1.00 82.81 73 ASP A C 1
ATOM 597 O O . ASP A 1 73 ? 11.891 16.023 17.034 1.00 82.81 73 ASP A O 1
ATOM 601 N N . LEU A 1 74 ? 13.592 15.032 15.948 1.00 84.50 74 LEU A N 1
ATOM 602 C CA . LEU A 1 74 ? 12.995 15.150 14.616 1.00 84.50 74 LEU A CA 1
ATOM 603 C C . LEU A 1 74 ? 11.646 14.421 14.542 1.00 84.50 74 LEU A C 1
ATOM 605 O O . LEU A 1 74 ? 10.655 15.000 14.105 1.00 84.50 74 LEU A O 1
ATOM 609 N N . LEU A 1 75 ? 11.576 13.185 15.048 1.00 82.94 75 LEU A N 1
ATOM 610 C CA . LEU A 1 75 ? 10.331 12.422 15.091 1.00 82.94 75 LEU A CA 1
ATOM 611 C C . LEU A 1 75 ? 9.256 13.115 15.934 1.00 82.94 75 LEU A C 1
ATOM 613 O O . LEU A 1 75 ? 8.094 13.113 15.545 1.00 82.94 75 LEU A O 1
ATOM 617 N N . LYS A 1 76 ? 9.611 13.700 17.087 1.00 83.56 76 LYS A N 1
ATOM 618 C CA . LYS A 1 76 ? 8.646 14.457 17.904 1.00 83.56 76 LYS A CA 1
ATOM 619 C C . LYS A 1 76 ? 8.087 15.653 17.130 1.00 83.56 76 LYS A C 1
ATOM 621 O O . LYS A 1 76 ? 6.884 15.877 17.188 1.00 83.56 76 LYS A O 1
ATOM 626 N N . LYS A 1 77 ? 8.937 16.394 16.410 1.00 85.56 77 LYS A N 1
ATOM 627 C CA . LYS A 1 77 ? 8.519 17.541 15.585 1.00 85.56 77 LYS A CA 1
ATOM 628 C C . LYS A 1 77 ? 7.562 17.113 14.470 1.00 85.56 77 LYS A C 1
ATOM 630 O O . LYS A 1 77 ? 6.480 17.681 14.355 1.00 85.56 77 LYS A O 1
ATOM 635 N N . GLU A 1 78 ? 7.920 16.074 13.717 1.00 84.50 78 GLU A N 1
ATOM 636 C CA . GLU A 1 78 ? 7.071 15.517 12.651 1.00 84.50 78 GLU A CA 1
ATOM 637 C C . GLU A 1 78 ? 5.743 14.984 13.191 1.00 84.50 78 GLU A C 1
ATOM 639 O O . GLU A 1 78 ? 4.697 15.223 12.598 1.00 84.50 78 GLU A O 1
ATOM 644 N N . LEU A 1 79 ? 5.754 14.324 14.352 1.00 83.38 79 LEU A N 1
ATOM 645 C CA . LEU A 1 79 ? 4.540 13.835 15.006 1.00 83.38 79 LEU A CA 1
ATOM 646 C C . LEU A 1 79 ? 3.567 14.977 15.333 1.00 83.38 79 LEU A C 1
ATOM 648 O O . LEU A 1 79 ? 2.363 14.838 15.128 1.00 83.38 79 LEU A O 1
ATOM 652 N N . VAL A 1 80 ? 4.080 16.104 15.838 1.00 82.31 80 VAL A N 1
ATOM 653 C CA . VAL A 1 80 ? 3.265 17.287 16.154 1.00 82.31 80 VAL A CA 1
ATOM 654 C C . VAL A 1 80 ? 2.688 17.898 14.879 1.00 82.31 80 VAL A C 1
ATOM 656 O O . VAL A 1 80 ? 1.481 18.123 14.814 1.00 82.31 80 VAL A O 1
ATOM 659 N N . ALA A 1 81 ? 3.519 18.115 13.855 1.00 81.44 81 ALA A N 1
ATOM 660 C CA . ALA A 1 81 ? 3.075 18.665 12.574 1.00 81.44 81 ALA A CA 1
ATOM 661 C C . ALA A 1 81 ? 2.015 17.774 11.906 1.00 81.44 81 ALA A C 1
ATOM 663 O O . ALA A 1 81 ? 0.986 18.256 11.429 1.00 81.44 81 ALA A O 1
ATOM 664 N N . TRP A 1 82 ? 2.236 16.461 11.932 1.00 82.12 82 TRP A N 1
ATOM 665 C CA . TRP A 1 82 ? 1.304 15.476 11.406 1.00 82.12 82 TRP A CA 1
ATOM 666 C C . TRP A 1 82 ? -0.036 15.489 12.151 1.00 82.12 82 TRP A C 1
ATOM 668 O O . TRP A 1 82 ? -1.078 15.515 11.500 1.00 82.12 82 TRP A O 1
ATOM 678 N N . ARG A 1 83 ? -0.031 15.563 13.492 1.00 78.94 83 ARG A N 1
ATOM 679 C CA . ARG A 1 83 ? -1.263 15.606 14.300 1.00 78.94 83 ARG A CA 1
ATOM 680 C C . ARG A 1 83 ? -2.109 16.842 13.996 1.00 78.94 83 ARG A C 1
ATOM 682 O O . ARG A 1 83 ? -3.324 16.731 13.882 1.00 78.94 83 ARG A O 1
ATOM 689 N N . VAL A 1 84 ? -1.475 18.004 13.829 1.00 80.50 84 VAL A N 1
ATOM 690 C CA . VAL A 1 84 ? -2.167 19.243 13.428 1.00 80.50 84 VAL A CA 1
ATOM 691 C C . VAL A 1 84 ? -2.818 19.081 12.050 1.00 80.50 84 VAL A C 1
ATOM 693 O O . VAL A 1 84 ? -3.963 19.487 11.857 1.00 80.50 84 VAL A O 1
ATOM 696 N N . GLY A 1 85 ? -2.120 18.448 11.103 1.00 76.62 85 GLY A N 1
ATOM 697 C CA . GLY A 1 85 ? -2.661 18.152 9.776 1.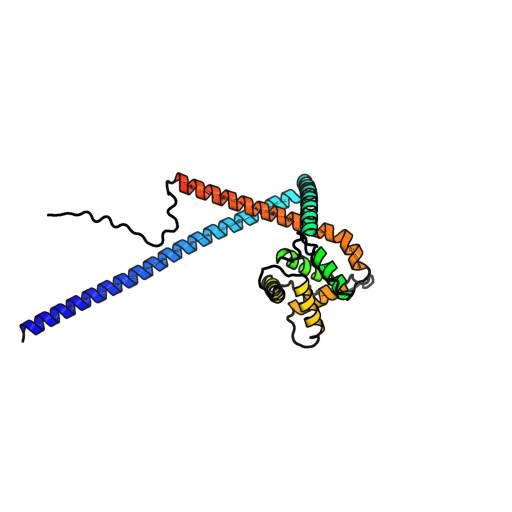00 76.62 85 GLY A CA 1
ATOM 698 C C . GLY A 1 85 ? -3.844 17.179 9.803 1.00 76.62 85 GLY A C 1
ATOM 699 O O . GLY A 1 85 ? -4.850 17.441 9.150 1.00 76.62 85 GLY A O 1
ATOM 700 N N . ALA A 1 86 ? -3.747 16.096 10.580 1.00 70.62 86 ALA A N 1
ATOM 701 C CA . ALA A 1 86 ? -4.821 15.113 10.739 1.00 70.62 86 ALA A CA 1
ATOM 702 C C . ALA A 1 86 ? -6.079 15.741 11.362 1.00 70.62 86 ALA A C 1
ATOM 704 O O . ALA A 1 86 ? -7.178 15.557 10.852 1.00 70.62 86 ALA A O 1
ATOM 705 N N . GLN A 1 87 ? -5.914 16.574 12.397 1.00 71.62 87 GLN A N 1
ATOM 706 C CA . GLN A 1 87 ? -7.025 17.301 13.019 1.00 71.62 87 GLN A CA 1
ATOM 707 C C . GLN A 1 87 ? -7.733 18.233 12.022 1.00 71.62 87 GLN A C 1
ATOM 709 O O . GLN A 1 87 ? -8.955 18.334 12.026 1.00 71.62 87 GLN A O 1
ATOM 714 N N . LYS A 1 88 ? -6.969 18.909 11.153 1.00 72.25 88 LYS A N 1
ATOM 715 C CA . LYS A 1 88 ? -7.524 19.802 10.128 1.00 72.25 88 LYS A CA 1
ATOM 716 C C . LYS A 1 88 ? -8.341 19.041 9.076 1.00 72.25 88 LYS A C 1
ATOM 718 O O . LYS A 1 88 ? -9.384 19.546 8.680 1.00 72.25 88 LYS A O 1
ATOM 723 N N . ARG A 1 89 ? -7.887 17.852 8.655 1.00 67.62 89 ARG A N 1
ATOM 724 C CA . ARG A 1 89 ? -8.619 16.977 7.718 1.00 67.62 89 ARG A CA 1
ATOM 725 C C . ARG A 1 89 ? -9.904 16.431 8.340 1.00 67.62 89 ARG A C 1
ATOM 727 O O . ARG A 1 89 ? -10.973 16.623 7.777 1.00 67.62 89 ARG A O 1
ATOM 734 N N . ALA A 1 90 ? -9.819 15.922 9.568 1.00 60.88 90 ALA A N 1
ATOM 735 C CA . ALA A 1 90 ? -10.977 15.410 10.299 1.00 60.88 90 ALA A CA 1
ATOM 736 C C . ALA A 1 90 ? -12.083 16.466 10.514 1.00 60.88 90 ALA A C 1
ATOM 738 O O . ALA A 1 90 ? -13.267 16.145 10.458 1.00 60.88 90 ALA A O 1
ATOM 739 N N . SER A 1 91 ? -11.724 17.739 10.728 1.00 59.16 91 SER A N 1
ATOM 740 C CA . SER A 1 91 ? -12.702 18.835 10.839 1.00 59.16 91 SER A CA 1
ATOM 741 C C . SER A 1 91 ? -13.387 19.200 9.518 1.00 59.16 91 SER A C 1
ATOM 743 O O . SER A 1 91 ? -14.374 19.930 9.536 1.00 59.16 91 SER A O 1
ATOM 745 N N . GLN A 1 92 ? -12.856 18.751 8.381 1.00 55.81 92 GLN A N 1
ATOM 746 C CA . GLN A 1 92 ? -13.355 19.093 7.051 1.00 55.81 92 GLN A CA 1
ATOM 747 C C . GLN A 1 92 ? -14.330 18.033 6.500 1.00 55.81 92 GLN A C 1
ATOM 749 O O . GLN A 1 92 ? -15.165 18.362 5.664 1.00 55.81 92 GLN A O 1
ATOM 754 N N . GLU A 1 93 ? -14.281 16.804 7.023 1.00 49.94 93 GLU A N 1
ATOM 755 C CA . GLU A 1 93 ? -15.103 15.653 6.601 1.00 49.94 93 GLU A CA 1
ATOM 756 C C . GLU A 1 93 ? -16.212 15.256 7.596 1.00 49.94 93 GLU A C 1
ATOM 758 O O . GLU A 1 93 ? -17.017 14.370 7.318 1.00 49.94 93 GLU A O 1
ATOM 763 N N . SER A 1 94 ? -16.333 15.932 8.742 1.00 47.75 94 SER A N 1
ATOM 764 C CA . SER A 1 94 ? -17.282 15.582 9.814 1.00 47.75 94 SER A CA 1
ATOM 765 C C . SER A 1 94 ? -18.751 15.988 9.581 1.00 47.75 94 SER A C 1
ATOM 767 O O . SER A 1 94 ? -19.548 15.957 10.518 1.00 47.75 94 SER A O 1
ATOM 769 N N . SER A 1 95 ? -19.157 16.346 8.358 1.00 42.53 95 SER A N 1
ATOM 770 C CA . SER A 1 95 ? -20.501 16.885 8.082 1.00 42.53 95 SER A CA 1
ATOM 771 C C . SER A 1 95 ? -21.590 15.857 7.730 1.00 42.53 95 SER A C 1
ATOM 773 O O . SER A 1 95 ? -22.705 16.272 7.420 1.00 42.53 95 SER A O 1
ATOM 775 N N . SER A 1 96 ? -21.345 14.538 7.774 1.00 42.44 96 SER A N 1
ATOM 776 C CA . SER A 1 96 ? -22.367 13.564 7.325 1.00 42.44 96 SER A CA 1
ATOM 777 C C . SER A 1 96 ? -22.293 12.150 7.929 1.00 42.44 96 SER A C 1
ATOM 779 O O . SER A 1 96 ? -22.193 11.165 7.203 1.00 42.44 96 SER A O 1
ATOM 781 N N . VAL A 1 97 ? -22.408 11.993 9.255 1.00 48.72 97 VAL A N 1
ATOM 782 C CA . VAL A 1 97 ? -22.597 10.647 9.842 1.00 48.72 97 VAL A CA 1
ATOM 783 C C . VAL A 1 97 ? -23.825 10.594 10.743 1.00 48.72 97 VAL A C 1
ATOM 785 O O . VAL A 1 97 ? -23.861 11.212 11.803 1.00 48.72 97 VAL A O 1
ATOM 788 N N . GLU A 1 98 ? -24.812 9.807 10.308 1.00 51.22 98 GLU A N 1
ATOM 789 C CA . GLU A 1 98 ? -25.996 9.443 11.079 1.00 51.22 98 GLU A CA 1
ATOM 790 C C . GLU A 1 98 ? -25.638 8.633 12.337 1.00 51.22 98 GLU A C 1
ATOM 792 O O . GLU A 1 98 ? -24.813 7.703 12.344 1.00 51.22 98 GLU A O 1
ATOM 797 N N . GLU A 1 99 ? -26.308 9.017 13.418 1.00 47.62 99 GLU A N 1
ATOM 798 C CA . GLU A 1 99 ? -26.185 8.493 14.768 1.00 47.62 99 GLU A CA 1
ATOM 799 C C . GLU A 1 99 ? -26.916 7.144 14.884 1.00 47.62 99 GLU A C 1
ATOM 801 O O . GLU A 1 99 ? -28.085 7.057 15.247 1.00 47.62 99 GLU A O 1
ATOM 806 N N . SER A 1 100 ? -26.224 6.056 14.540 1.00 51.06 100 SER A N 1
ATOM 807 C CA . SER A 1 100 ? -26.692 4.695 14.832 1.00 51.06 100 SER A CA 1
ATOM 808 C C . SER A 1 100 ? -26.530 4.394 16.329 1.00 51.06 100 SER A C 1
ATOM 810 O O . SER A 1 100 ? -25.418 4.420 16.860 1.00 51.06 100 SER A O 1
ATOM 812 N N . ALA A 1 101 ? -27.643 4.085 17.001 1.00 57.25 101 ALA A N 1
ATOM 813 C CA . ALA A 1 101 ? -27.780 3.990 18.458 1.00 57.25 101 ALA A CA 1
ATOM 814 C C . ALA A 1 101 ? -27.202 2.717 19.123 1.00 57.25 101 ALA A C 1
ATOM 816 O O . ALA A 1 101 ? -27.336 2.560 20.339 1.00 57.25 101 ALA A O 1
ATOM 817 N N . ASP A 1 102 ? -26.572 1.793 18.384 1.00 72.94 102 ASP A N 1
ATOM 818 C CA . ASP A 1 102 ? -26.021 0.573 18.994 1.00 72.94 102 ASP A CA 1
ATOM 819 C C . ASP A 1 102 ? -24.664 0.855 19.687 1.00 72.94 102 ASP A C 1
ATOM 821 O O . ASP A 1 102 ? -23.681 1.218 19.024 1.00 72.94 102 ASP A O 1
ATOM 825 N N . PRO A 1 103 ? -24.546 0.659 21.019 1.00 71.38 103 PRO A N 1
ATOM 826 C CA . PRO A 1 103 ? -23.301 0.885 21.754 1.00 71.38 103 PRO A CA 1
ATOM 827 C C . PRO A 1 103 ? -22.134 -0.001 21.286 1.00 71.38 103 PRO A C 1
ATOM 829 O O . PRO A 1 103 ? -20.974 0.345 21.521 1.00 71.38 103 PRO A O 1
ATOM 832 N N . VAL A 1 104 ? -22.399 -1.145 20.647 1.00 73.75 104 VAL A N 1
ATOM 833 C CA . VAL A 1 104 ? -21.366 -2.012 20.054 1.00 73.75 104 VAL A CA 1
ATOM 834 C C . VAL A 1 104 ? -20.808 -1.377 18.783 1.00 73.75 104 VAL A C 1
ATOM 836 O O . VAL A 1 104 ? -19.588 -1.277 18.637 1.00 73.75 104 VAL A O 1
ATOM 839 N N . VAL A 1 105 ? -21.687 -0.880 17.911 1.00 75.00 105 VAL A N 1
ATOM 840 C CA . VAL A 1 105 ? -21.313 -0.170 16.681 1.00 75.00 105 VAL A CA 1
ATOM 841 C C . VAL A 1 105 ? -20.528 1.095 17.013 1.00 75.00 105 VAL A C 1
ATOM 843 O O . VAL A 1 105 ? -19.464 1.323 16.445 1.00 75.00 105 VAL A O 1
ATOM 846 N N . MET A 1 106 ? -20.975 1.869 18.003 1.00 73.88 106 MET A N 1
ATOM 847 C CA . MET A 1 106 ? -20.255 3.059 18.470 1.00 73.88 106 MET A CA 1
ATOM 848 C C . MET A 1 106 ? -18.828 2.735 18.933 1.00 73.88 106 MET A C 1
ATOM 850 O O . MET A 1 106 ? -17.882 3.446 18.591 1.00 73.88 106 MET A O 1
ATOM 854 N N . ARG A 1 107 ? -18.633 1.633 19.669 1.00 74.62 107 ARG A N 1
ATOM 855 C CA . ARG A 1 107 ? -17.292 1.189 20.083 1.00 74.62 107 ARG A CA 1
ATOM 856 C C . ARG A 1 107 ? -16.446 0.717 18.904 1.00 74.62 107 ARG A C 1
ATOM 858 O O . ARG A 1 107 ? -15.248 0.989 18.886 1.00 74.62 107 ARG A O 1
ATOM 865 N N . LEU A 1 108 ? -17.039 0.050 17.917 1.00 76.88 108 LEU A N 1
ATOM 866 C CA . LEU A 1 108 ? -16.344 -0.372 16.700 1.00 76.88 108 LEU A CA 1
ATOM 867 C C . LEU A 1 108 ? -15.895 0.839 15.864 1.00 76.88 108 LEU A C 1
ATOM 869 O O . LEU A 1 108 ? -14.733 0.898 15.464 1.00 76.88 108 LEU A O 1
ATOM 873 N N . ARG A 1 109 ? -16.754 1.857 15.722 1.00 79.00 109 ARG A N 1
ATOM 874 C CA . ARG A 1 109 ? -16.414 3.155 15.110 1.00 79.00 109 ARG A CA 1
ATOM 875 C C . ARG A 1 109 ? -15.277 3.856 15.855 1.00 79.00 109 ARG A C 1
ATOM 877 O O . ARG A 1 109 ? -14.325 4.325 15.240 1.00 79.00 109 ARG A O 1
ATOM 884 N N . GLN A 1 110 ? -15.311 3.867 17.188 1.00 76.44 110 GLN A N 1
ATOM 885 C CA . GLN A 1 110 ? -14.210 4.412 17.990 1.00 76.44 110 GLN A CA 1
ATOM 886 C C . GLN A 1 110 ? -12.900 3.645 17.780 1.00 76.44 110 GLN A C 1
ATOM 888 O O . GLN A 1 110 ? -11.846 4.266 17.695 1.00 76.44 110 GLN A O 1
ATOM 893 N N . CYS A 1 111 ? -12.948 2.314 17.679 1.00 75.25 111 CYS A N 1
ATOM 894 C CA . CYS A 1 111 ? -11.768 1.506 17.367 1.00 75.25 111 CYS A CA 1
ATOM 895 C C . CYS A 1 111 ? -11.193 1.870 15.997 1.00 75.25 111 CYS A C 1
ATOM 897 O O . CYS A 1 111 ? -9.979 2.018 15.869 1.00 75.25 111 CYS A O 1
ATOM 899 N N . PHE A 1 112 ? -12.066 2.039 15.008 1.00 80.06 112 PHE A N 1
ATOM 900 C CA . PHE A 1 112 ? -11.707 2.410 13.647 1.00 80.06 112 PHE A CA 1
ATOM 901 C C . PHE A 1 112 ? -10.958 3.750 13.602 1.00 80.06 112 PHE A C 1
ATOM 903 O O . PHE A 1 112 ? -9.830 3.795 13.123 1.00 80.06 112 PHE A O 1
ATOM 910 N N . LEU A 1 113 ? -11.495 4.792 14.246 1.00 78.38 113 LEU A N 1
ATOM 911 C CA . LEU A 1 113 ? -10.886 6.133 14.334 1.00 78.38 113 LEU A CA 1
ATOM 912 C C . LEU A 1 113 ? -9.501 6.179 15.008 1.00 78.38 113 LEU A C 1
ATOM 914 O O . LEU A 1 113 ? -8.834 7.211 15.020 1.00 78.38 113 LEU A O 1
ATOM 918 N N . ILE A 1 114 ? -9.081 5.103 15.671 1.00 74.56 114 ILE A N 1
ATOM 919 C CA . ILE A 1 114 ? -7.767 5.024 16.325 1.00 74.56 114 ILE A CA 1
ATOM 920 C C . ILE A 1 114 ? -6.728 4.402 15.398 1.00 74.56 114 ILE A C 1
ATOM 922 O O . ILE A 1 114 ? -5.534 4.668 15.558 1.00 74.56 114 ILE A O 1
ATOM 926 N N . PHE A 1 115 ? -7.174 3.545 14.482 1.00 78.00 115 PHE A N 1
ATOM 927 C CA . PHE A 1 115 ? -6.328 2.937 13.465 1.00 78.00 115 PHE A CA 1
ATOM 928 C C . PHE A 1 115 ? -6.294 3.747 12.172 1.00 78.00 115 PHE A C 1
ATOM 930 O O . PHE A 1 115 ? -5.312 3.606 11.455 1.00 78.00 115 PHE A O 1
ATOM 937 N N . ASP A 1 116 ? -7.296 4.595 11.934 1.00 82.12 116 ASP A N 1
ATOM 938 C CA . ASP A 1 116 ? -7.250 5.680 10.955 1.00 82.12 116 ASP A CA 1
ATOM 939 C C . ASP A 1 116 ? -6.314 6.755 11.511 1.00 82.12 116 ASP A C 1
ATOM 941 O O . ASP A 1 116 ? -6.666 7.556 12.385 1.00 82.12 116 ASP A O 1
ATOM 945 N N . LEU A 1 117 ? -5.047 6.657 11.126 1.00 75.12 117 LEU A N 1
ATOM 946 C CA . LEU A 1 117 ? -4.008 7.509 11.666 1.00 75.12 117 LEU A CA 1
ATOM 947 C C . LEU A 1 117 ? -4.015 8.821 10.896 1.00 75.12 117 LEU A C 1
ATOM 949 O O . LEU A 1 117 ? -3.924 9.886 11.507 1.00 75.12 117 LEU A O 1
ATOM 953 N N . ASP A 1 118 ? -4.107 8.770 9.571 1.00 74.56 118 ASP A N 1
ATOM 954 C CA . ASP A 1 118 ? -4.055 9.978 8.756 1.00 74.56 118 ASP A CA 1
ATOM 955 C C . ASP A 1 118 ? -5.323 10.848 8.816 1.00 74.56 118 ASP A C 1
ATOM 957 O O . ASP A 1 118 ? -5.240 12.045 8.474 1.00 74.56 118 ASP A O 1
ATOM 961 N N . GLY A 1 119 ? -6.410 10.294 9.362 1.00 72.88 119 GLY A N 1
ATOM 962 C CA . GLY A 1 119 ? -7.697 10.941 9.567 1.00 72.88 119 GLY A CA 1
ATOM 963 C C . GLY A 1 119 ? -8.496 11.046 8.276 1.00 72.88 119 GLY A C 1
ATOM 964 O O . GLY A 1 119 ? -9.227 12.022 8.125 1.00 72.88 119 GLY A O 1
ATOM 965 N N . SER A 1 120 ? -8.283 10.122 7.336 1.00 78.12 120 SER A N 1
ATOM 966 C CA . SER A 1 120 ? -8.962 10.080 6.036 1.00 78.12 120 SER A CA 1
ATOM 967 C C . SER A 1 120 ? -10.395 9.550 6.118 1.00 78.12 120 SER A C 1
ATOM 969 O O . SER A 1 120 ? -11.140 9.638 5.146 1.00 78.12 120 SER A O 1
ATOM 971 N N . GLY A 1 121 ? -10.793 8.959 7.249 1.00 77.94 121 GLY A N 1
ATOM 972 C CA . GLY A 1 121 ? -12.071 8.261 7.385 1.00 77.94 121 GLY A CA 1
ATOM 973 C C . GLY A 1 121 ? -12.077 6.856 6.767 1.00 77.94 121 GLY A C 1
ATOM 974 O O . GLY A 1 121 ? -13.096 6.162 6.844 1.00 77.94 121 GLY A O 1
ATOM 975 N N . THR A 1 122 ? -10.949 6.408 6.207 1.00 84.50 122 THR A N 1
ATOM 976 C CA . THR A 1 122 ? -10.747 5.076 5.617 1.00 84.50 122 THR A CA 1
ATOM 977 C C . THR A 1 122 ? -9.481 4.428 6.168 1.00 84.50 122 THR A C 1
ATOM 979 O O . THR A 1 122 ? -8.542 5.128 6.509 1.00 84.50 122 THR A O 1
ATOM 982 N N . LEU A 1 123 ? -9.435 3.096 6.253 1.00 84.62 123 LEU A N 1
ATOM 983 C CA . LEU A 1 123 ? -8.215 2.370 6.614 1.00 84.62 123 LEU A CA 1
ATOM 984 C C . LEU A 1 123 ? -7.491 1.900 5.359 1.00 84.62 123 LEU A C 1
ATOM 986 O O . LEU A 1 123 ? -7.978 1.008 4.656 1.00 84.62 123 LEU A O 1
ATOM 990 N N . ASP A 1 124 ? -6.296 2.432 5.123 1.00 86.69 124 ASP A N 1
ATOM 991 C CA . ASP A 1 124 ? -5.431 1.931 4.060 1.00 86.69 124 ASP A CA 1
ATOM 992 C C . ASP A 1 124 ? -4.798 0.567 4.431 1.00 86.69 124 ASP A C 1
ATOM 994 O O . ASP A 1 124 ? -4.891 0.066 5.560 1.00 86.69 124 ASP A O 1
ATOM 998 N N . LEU A 1 125 ? -4.131 -0.086 3.473 1.00 84.56 125 LEU A N 1
ATOM 999 C CA . LEU A 1 125 ? -3.512 -1.400 3.703 1.00 84.56 125 LEU A CA 1
ATOM 1000 C C . LEU A 1 125 ? -2.446 -1.375 4.817 1.00 84.56 125 LEU A C 1
ATOM 1002 O O . LEU A 1 125 ? -2.215 -2.389 5.488 1.00 84.56 125 LEU A O 1
ATOM 1006 N N . ASP A 1 126 ? -1.772 -0.243 5.005 1.00 82.00 126 ASP A N 1
ATOM 1007 C CA . ASP A 1 126 ? -0.703 -0.087 5.983 1.00 82.00 126 ASP A CA 1
ATOM 1008 C C . ASP A 1 126 ? -1.267 0.066 7.404 1.00 82.00 126 ASP A C 1
ATOM 1010 O O . ASP A 1 126 ? -0.780 -0.582 8.339 1.00 82.00 126 ASP A O 1
ATOM 1014 N N . GLU A 1 127 ? -2.315 0.864 7.565 1.00 84.62 127 GLU A N 1
ATOM 1015 C CA . GLU A 1 127 ? -3.097 1.048 8.785 1.00 84.62 127 GLU A CA 1
ATOM 1016 C C . GLU A 1 127 ? -3.826 -0.238 9.174 1.00 84.62 127 GLU A C 1
ATOM 1018 O O . GLU A 1 127 ? -3.760 -0.685 10.327 1.00 84.62 127 GLU A O 1
ATOM 1023 N N . PHE A 1 128 ? -4.404 -0.931 8.194 1.00 83.88 128 PHE A N 1
ATOM 1024 C CA . PHE A 1 128 ? -5.030 -2.232 8.385 1.00 83.88 128 PHE A CA 1
ATOM 1025 C C . PHE A 1 128 ? -4.028 -3.297 8.866 1.00 83.88 128 PHE A C 1
ATOM 1027 O O . PHE A 1 128 ? -4.303 -4.069 9.792 1.00 83.88 128 PHE A O 1
ATOM 1034 N N . GLN A 1 129 ? -2.811 -3.319 8.311 1.00 83.00 129 GLN A N 1
ATOM 1035 C CA . GLN A 1 129 ? -1.732 -4.188 8.799 1.00 83.00 129 GLN A CA 1
ATOM 1036 C C . GLN A 1 129 ? -1.337 -3.870 10.241 1.00 83.00 129 GLN A C 1
ATOM 1038 O O . GLN A 1 129 ? -1.083 -4.784 11.038 1.00 83.00 129 GLN A O 1
ATOM 1043 N N . ILE A 1 130 ? -1.276 -2.585 10.593 1.00 77.94 130 ILE A N 1
ATOM 1044 C CA . ILE A 1 130 ? -0.999 -2.145 11.960 1.00 77.94 130 ILE A CA 1
ATOM 1045 C C . ILE A 1 130 ? -2.095 -2.661 12.899 1.00 77.94 130 ILE A C 1
ATOM 1047 O O . ILE A 1 130 ? -1.762 -3.268 13.925 1.00 77.94 130 ILE A O 1
ATOM 1051 N N . MET A 1 131 ? -3.366 -2.524 12.517 1.00 80.69 131 MET A N 1
ATOM 1052 C CA . MET A 1 131 ? -4.510 -3.063 13.253 1.00 80.69 131 MET A CA 1
ATOM 1053 C C . MET A 1 131 ? -4.395 -4.580 13.459 1.00 80.69 131 MET A C 1
ATOM 1055 O O . MET A 1 131 ? -4.400 -5.050 14.597 1.00 80.69 131 MET A O 1
ATOM 1059 N N . LEU A 1 132 ? -4.177 -5.364 12.401 1.00 79.88 132 LEU A N 1
ATOM 1060 C CA . LEU A 1 132 ? -4.019 -6.823 12.499 1.00 79.88 132 LEU A CA 1
ATOM 1061 C C . LEU A 1 132 ? -2.841 -7.243 13.385 1.00 79.88 132 LEU A C 1
ATOM 1063 O O . LEU A 1 132 ? -2.941 -8.169 14.198 1.00 79.88 132 LEU A O 1
ATOM 1067 N N . SER A 1 133 ? -1.709 -6.550 13.253 1.00 76.25 133 SER A N 1
ATOM 1068 C CA . SER A 1 133 ? -0.525 -6.811 14.073 1.00 76.25 133 SER A CA 1
ATOM 1069 C C . SER A 1 133 ? -0.798 -6.587 15.563 1.00 76.25 133 SER A C 1
ATOM 1071 O O . SER A 1 133 ? -0.205 -7.265 16.408 1.00 76.25 133 SER A O 1
ATOM 1073 N N . TYR A 1 134 ? -1.713 -5.665 15.870 1.00 71.75 134 TYR A N 1
ATOM 1074 C CA . TYR A 1 134 ? -2.149 -5.338 17.214 1.00 71.75 134 TYR A CA 1
ATOM 1075 C C . TYR A 1 134 ? -3.129 -6.373 17.771 1.00 71.75 134 TYR A C 1
ATOM 1077 O O . TYR A 1 134 ? -2.930 -6.840 18.895 1.00 71.75 134 TYR A O 1
ATOM 1085 N N . LEU A 1 135 ? -4.123 -6.791 16.980 1.00 73.31 135 LEU A N 1
ATOM 1086 C CA . LEU A 1 135 ? -5.067 -7.849 17.361 1.00 73.31 135 LEU A CA 1
ATOM 1087 C C . LEU A 1 135 ? -4.336 -9.149 17.741 1.00 73.31 135 LEU A C 1
ATOM 1089 O O . LEU A 1 135 ? -4.720 -9.837 18.685 1.00 73.31 135 LEU A O 1
ATOM 1093 N N . ARG A 1 136 ? -3.192 -9.421 17.100 1.00 69.12 136 ARG A N 1
ATOM 1094 C CA . ARG A 1 136 ? -2.308 -10.556 17.420 1.00 69.12 136 ARG A CA 1
ATOM 1095 C C . ARG A 1 136 ? -1.666 -10.464 18.810 1.00 69.12 136 ARG A C 1
ATOM 1097 O O . ARG A 1 136 ? -1.364 -11.488 19.414 1.00 69.12 136 ARG A O 1
ATOM 1104 N N . GLY A 1 137 ? -1.405 -9.253 19.304 1.00 58.19 137 GLY A N 1
ATOM 1105 C CA . GLY A 1 137 ? -0.657 -8.999 20.540 1.00 58.19 137 GLY A CA 1
ATOM 1106 C C . GLY A 1 137 ? -1.424 -9.292 21.834 1.00 58.19 137 GLY A C 1
ATOM 1107 O O . GLY A 1 137 ? -0.832 -9.232 22.911 1.00 58.19 137 GLY A O 1
ATOM 1108 N N . LYS A 1 138 ? -2.722 -9.615 21.762 1.00 52.25 138 LYS A N 1
ATOM 1109 C CA . LYS A 1 138 ? -3.531 -10.032 22.915 1.00 52.25 138 LYS A CA 1
ATOM 1110 C C . LYS A 1 138 ? -3.674 -11.561 22.958 1.00 52.25 138 LYS A C 1
ATOM 1112 O O . LYS A 1 138 ? -4.708 -12.104 22.589 1.00 52.25 138 LYS A O 1
ATOM 1117 N N . LYS A 1 139 ? -2.687 -12.268 23.517 1.00 47.16 139 LYS A N 1
ATOM 1118 C CA . LYS A 1 139 ? -2.979 -13.500 24.271 1.00 47.16 139 LYS A CA 1
ATOM 1119 C C . LYS A 1 139 ? -2.235 -13.511 25.601 1.00 47.16 139 LYS A C 1
ATOM 1121 O O . LYS A 1 139 ? -1.014 -13.457 25.641 1.00 47.16 139 LYS A O 1
ATOM 1126 N N . GLN A 1 140 ? -3.067 -13.558 26.642 1.00 39.09 140 GLN A N 1
ATOM 1127 C CA . GLN A 1 140 ? -2.856 -14.068 27.994 1.00 39.09 140 GLN A CA 1
ATOM 1128 C C . GLN A 1 140 ? -1.545 -13.643 28.658 1.00 39.09 140 GLN A C 1
ATOM 1130 O O . GLN A 1 140 ? -0.505 -14.270 28.481 1.00 39.09 140 GLN A O 1
ATOM 1135 N N . GLN A 1 141 ? -1.627 -12.629 29.528 1.00 36.12 141 GLN A N 1
ATOM 1136 C CA . GLN A 1 141 ? -0.698 -12.607 30.654 1.00 36.12 141 GLN A CA 1
ATOM 1137 C C . GLN A 1 141 ? -0.758 -13.993 31.313 1.00 36.12 141 GLN A C 1
ATOM 1139 O O . GLN A 1 141 ? -1.864 -14.443 31.638 1.00 36.12 141 GLN A O 1
ATOM 1144 N N . PRO A 1 142 ? 0.375 -14.692 31.486 1.00 36.78 142 PRO A N 1
ATOM 1145 C CA . PRO A 1 142 ? 0.371 -15.897 32.289 1.00 36.78 142 PRO A CA 1
ATOM 1146 C C . PRO A 1 142 ? -0.114 -15.490 33.679 1.00 36.78 142 PRO A C 1
ATOM 1148 O O . PRO A 1 142 ? 0.407 -14.538 34.269 1.00 36.78 142 PRO A O 1
ATOM 1151 N N . LYS A 1 143 ? -1.140 -16.176 34.196 1.00 37.38 143 LYS A N 1
ATOM 1152 C CA . LYS A 1 143 ? -1.471 -16.089 35.619 1.00 37.38 143 LYS A CA 1
ATOM 1153 C C . LYS A 1 143 ? -0.170 -16.369 36.377 1.00 37.38 143 LYS A C 1
ATOM 1155 O O . LYS A 1 143 ? 0.427 -17.429 36.198 1.00 37.38 143 LYS A O 1
ATOM 1160 N N . ARG A 1 144 ? 0.307 -15.391 37.155 1.00 38.94 144 ARG A N 1
ATOM 1161 C CA . ARG A 1 144 ? 1.446 -15.562 38.067 1.00 38.94 144 ARG A CA 1
ATOM 1162 C C . ARG A 1 144 ? 1.146 -16.781 38.945 1.00 38.94 144 ARG A C 1
ATOM 1164 O O . ARG A 1 144 ? 0.194 -16.723 39.714 1.00 38.94 144 ARG A O 1
ATOM 1171 N N . GLY A 1 145 ? 1.908 -17.868 38.796 1.00 39.16 145 GLY A N 1
ATOM 1172 C CA . GLY A 1 145 ? 1.788 -19.018 39.699 1.00 39.16 145 GLY A CA 1
ATOM 1173 C C . GLY A 1 145 ? 2.079 -20.422 39.164 1.00 39.16 145 GLY A C 1
ATOM 1174 O O . GLY A 1 145 ? 1.888 -21.358 39.927 1.00 39.16 145 GLY A O 1
ATOM 1175 N N . SER A 1 146 ? 2.536 -20.631 37.924 1.00 34.75 146 SER A N 1
ATOM 1176 C CA . SER A 1 146 ? 2.923 -21.983 37.476 1.00 34.75 146 SER A CA 1
ATOM 1177 C C . SER A 1 146 ? 4.425 -22.060 37.214 1.00 34.75 146 SER A C 1
ATOM 1179 O O . SER A 1 146 ? 4.930 -21.602 36.190 1.00 34.75 146 SER A O 1
ATOM 1181 N N . VAL A 1 147 ? 5.143 -22.576 38.211 1.00 41.56 147 VAL A N 1
ATOM 1182 C CA . VAL A 1 147 ? 6.541 -22.994 38.113 1.00 41.56 147 VAL A CA 1
ATOM 1183 C C . VAL A 1 147 ? 6.546 -24.408 37.537 1.00 41.56 147 VAL A C 1
ATOM 1185 O O . VAL A 1 147 ? 6.029 -25.322 38.171 1.00 41.56 147 VAL A O 1
ATOM 1188 N N . GLY A 1 148 ? 7.140 -24.585 36.355 1.00 34.53 148 GLY A N 1
ATOM 1189 C CA . GLY A 1 148 ? 7.525 -25.900 35.836 1.00 34.53 148 GLY A CA 1
ATOM 1190 C C . GLY A 1 148 ? 7.234 -26.123 34.350 1.00 34.53 148 GLY A C 1
ATOM 1191 O O . GLY A 1 148 ? 6.088 -26.083 33.926 1.00 34.53 148 GLY A O 1
ATOM 1192 N N . GLY A 1 149 ? 8.282 -26.448 33.584 1.00 30.72 149 GLY A N 1
ATOM 1193 C CA . GLY A 1 149 ? 8.167 -27.359 32.434 1.00 30.72 149 GLY A CA 1
ATOM 1194 C C . GLY A 1 149 ? 8.061 -26.756 31.025 1.00 30.72 149 GLY A C 1
ATOM 1195 O O . GLY A 1 149 ? 6.985 -26.449 30.541 1.00 30.72 149 GLY A O 1
ATOM 1196 N N . SER A 1 150 ? 9.207 -26.688 30.340 1.00 31.78 150 SER A N 1
ATOM 1197 C CA . SER A 1 150 ? 9.433 -27.022 28.915 1.00 31.78 150 SER A CA 1
ATOM 1198 C C . SER A 1 150 ? 8.428 -26.638 27.800 1.00 31.78 150 SER A C 1
ATOM 1200 O O . SER A 1 150 ? 7.380 -27.248 27.649 1.00 31.78 150 SER A O 1
ATOM 1202 N N . LYS A 1 151 ? 8.949 -25.800 26.882 1.00 40.75 151 LYS A N 1
ATOM 1203 C CA . LYS A 1 151 ? 8.905 -25.849 25.396 1.00 40.75 151 LYS A CA 1
ATOM 1204 C C . LYS A 1 151 ? 7.546 -25.839 24.655 1.00 40.75 151 LYS A C 1
ATOM 1206 O O . LYS A 1 151 ? 6.696 -26.695 24.825 1.00 40.75 151 LYS A O 1
ATOM 1211 N N . SER A 1 152 ? 7.488 -24.946 23.654 1.00 37.25 152 SER A N 1
ATOM 1212 C CA . SER A 1 152 ? 6.533 -24.899 22.529 1.00 37.25 152 SER A CA 1
ATOM 1213 C C . SER A 1 152 ? 5.123 -24.353 22.816 1.00 37.25 152 SER A C 1
ATOM 1215 O O . SER A 1 152 ? 4.116 -25.011 22.562 1.00 37.25 152 SER A O 1
ATOM 1217 N N . ALA A 1 153 ? 5.023 -23.083 23.219 1.00 36.78 153 ALA A N 1
ATOM 1218 C CA . ALA A 1 153 ? 3.799 -22.320 22.969 1.00 36.78 153 ALA A CA 1
ATOM 1219 C C . ALA A 1 153 ? 3.810 -21.858 21.501 1.00 36.78 153 ALA A C 1
ATOM 1221 O O . ALA A 1 153 ? 4.504 -20.900 21.152 1.00 36.78 153 ALA A O 1
ATOM 1222 N N . GLN A 1 154 ? 3.089 -22.575 20.633 1.00 39.41 154 GLN A N 1
ATOM 1223 C CA . GLN A 1 154 ? 2.851 -22.185 19.242 1.00 39.41 154 GLN A CA 1
ATOM 1224 C C . GLN A 1 154 ? 2.357 -20.735 19.197 1.00 39.41 154 GLN A C 1
ATOM 1226 O O . GLN A 1 154 ? 1.254 -20.415 19.646 1.00 39.41 154 GLN A O 1
ATOM 1231 N N . GLN A 1 155 ? 3.202 -19.844 18.673 1.00 40.91 155 GLN A N 1
ATOM 1232 C CA . GLN A 1 155 ? 2.772 -18.503 18.301 1.00 40.91 155 GLN A CA 1
ATOM 1233 C C . GLN A 1 155 ? 1.602 -18.653 17.318 1.00 40.91 155 GLN A C 1
ATOM 1235 O O . GLN A 1 155 ? 1.702 -19.483 16.410 1.00 40.91 155 GLN A O 1
ATOM 1240 N N . PRO A 1 156 ? 0.504 -17.884 17.458 1.00 45.72 156 PRO A N 1
ATOM 1241 C CA . PRO A 1 156 ? -0.514 -17.865 16.420 1.00 45.72 156 PRO A CA 1
ATOM 1242 C C . PRO A 1 156 ? 0.174 -17.514 15.092 1.00 45.72 156 PRO A C 1
ATOM 1244 O O . PRO A 1 156 ? 1.025 -16.612 15.081 1.00 45.72 156 PRO A O 1
ATOM 1247 N N . PRO A 1 157 ? -0.124 -18.244 14.003 1.00 51.81 157 PRO A N 1
ATOM 1248 C CA . PRO A 1 157 ? 0.575 -18.079 12.740 1.00 51.81 157 PRO A CA 1
ATOM 1249 C C . PRO A 1 157 ? 0.516 -16.610 12.327 1.00 51.81 157 PRO A C 1
ATOM 1251 O O . PRO A 1 157 ? -0.542 -15.978 12.360 1.00 51.81 157 PRO A O 1
ATOM 1254 N N . LYS A 1 158 ? 1.676 -16.036 11.990 1.00 61.12 158 LYS A N 1
ATOM 1255 C CA . LYS A 1 158 ? 1.722 -14.711 11.373 1.00 61.12 158 LYS A CA 1
ATOM 1256 C C . LYS A 1 158 ? 0.872 -14.806 10.111 1.00 61.12 158 LYS A C 1
ATOM 1258 O O . LYS A 1 158 ? 1.206 -15.605 9.240 1.00 61.12 158 LYS A O 1
ATOM 1263 N N . LEU A 1 159 ? -0.203 -14.018 10.036 1.00 69.19 159 LEU A N 1
ATOM 1264 C CA . LEU A 1 159 ? -0.928 -13.858 8.782 1.00 69.19 159 LEU A CA 1
ATOM 1265 C C . LEU A 1 159 ? 0.098 -13.468 7.719 1.00 69.19 159 LEU A C 1
ATOM 1267 O O . LEU A 1 159 ? 0.858 -12.511 7.905 1.00 69.19 159 LEU A O 1
ATOM 1271 N N . THR A 1 160 ? 0.186 -14.265 6.662 1.00 78.00 160 THR A N 1
ATOM 1272 C CA . THR A 1 160 ? 1.085 -13.974 5.551 1.00 78.00 160 THR A CA 1
ATOM 1273 C C . THR A 1 160 ? 0.615 -12.701 4.860 1.00 78.00 160 THR A C 1
ATOM 1275 O O . THR A 1 160 ? -0.566 -12.355 4.902 1.00 78.00 160 THR A O 1
ATOM 1278 N N . THR A 1 161 ? 1.519 -12.000 4.177 1.00 78.25 161 THR A N 1
ATOM 1279 C CA . THR A 1 161 ? 1.155 -10.799 3.408 1.00 78.25 161 THR A CA 1
ATOM 1280 C C . THR A 1 161 ? 0.020 -11.083 2.417 1.00 78.25 161 THR A C 1
ATOM 1282 O O . THR A 1 161 ? -0.837 -10.233 2.207 1.00 78.25 161 THR A O 1
ATOM 1285 N N . ALA A 1 162 ? -0.033 -12.297 1.859 1.00 79.56 162 ALA A N 1
ATOM 1286 C CA . ALA A 1 162 ? -1.124 -12.741 0.997 1.00 79.56 162 ALA A CA 1
ATOM 1287 C C . ALA A 1 162 ? -2.457 -12.875 1.755 1.00 79.56 162 ALA A C 1
ATOM 1289 O O . ALA A 1 162 ? -3.472 -12.386 1.280 1.00 79.56 162 ALA A O 1
ATOM 1290 N N . GLN A 1 163 ? -2.459 -13.462 2.956 1.00 82.00 163 GLN A N 1
ATOM 1291 C CA . GLN A 1 163 ? -3.668 -13.560 3.785 1.00 82.00 163 GLN A CA 1
ATOM 1292 C C . GLN A 1 163 ? -4.190 -12.186 4.210 1.00 82.00 163 GLN A C 1
ATOM 1294 O O . GLN A 1 163 ? -5.397 -11.976 4.226 1.00 82.00 163 GLN A O 1
ATOM 1299 N N . VAL A 1 164 ? -3.293 -11.245 4.520 1.00 83.44 164 VAL A N 1
ATOM 1300 C CA . VAL A 1 164 ? -3.683 -9.867 4.846 1.00 83.44 164 VAL A CA 1
ATOM 1301 C C . VAL A 1 164 ? -4.306 -9.173 3.640 1.00 83.44 164 VAL A C 1
ATOM 1303 O O . VAL A 1 164 ? -5.332 -8.527 3.791 1.00 83.44 164 VAL A O 1
ATOM 1306 N N . ARG A 1 165 ? -3.722 -9.328 2.446 1.00 85.00 165 ARG A N 1
ATOM 1307 C CA . ARG A 1 165 ? -4.269 -8.746 1.212 1.00 85.00 165 ARG A CA 1
ATOM 1308 C C . ARG A 1 165 ? -5.618 -9.344 0.832 1.00 85.00 165 ARG A C 1
ATOM 1310 O O . ARG A 1 165 ? -6.503 -8.601 0.439 1.00 85.00 165 ARG A O 1
ATOM 1317 N N . ASN A 1 166 ? -5.783 -10.655 0.984 1.00 85.00 166 ASN A N 1
ATOM 1318 C CA . ASN A 1 166 ? -7.057 -11.314 0.710 1.00 85.00 166 ASN A CA 1
ATOM 1319 C C . ASN A 1 166 ? -8.140 -10.841 1.682 1.00 85.00 166 ASN A C 1
ATOM 1321 O O . ASN A 1 166 ? -9.249 -10.556 1.257 1.00 85.00 166 ASN A O 1
ATOM 1325 N N . LEU A 1 167 ? -7.799 -10.711 2.967 1.00 84.25 167 LEU A N 1
ATOM 1326 C CA . LEU A 1 167 ? -8.714 -10.176 3.973 1.00 84.25 167 LEU A CA 1
ATOM 1327 C C . LEU A 1 167 ? -9.040 -8.698 3.724 1.00 84.25 167 LEU A C 1
ATOM 1329 O O . LEU A 1 167 ? -10.175 -8.285 3.912 1.00 84.25 167 LEU A O 1
ATOM 1333 N N . PHE A 1 168 ? -8.054 -7.911 3.288 1.00 86.44 168 PHE A N 1
ATOM 1334 C CA . PHE A 1 168 ? -8.257 -6.515 2.908 1.00 86.44 168 PHE A CA 1
ATOM 1335 C C . PHE A 1 168 ? -9.236 -6.411 1.735 1.00 86.44 168 PHE A C 1
ATOM 1337 O O . PHE A 1 168 ? -10.218 -5.695 1.839 1.00 86.44 168 PHE A O 1
ATOM 1344 N N . ALA A 1 169 ? -9.033 -7.200 0.678 1.00 86.38 169 ALA A N 1
ATOM 1345 C CA . ALA A 1 169 ? -9.926 -7.248 -0.481 1.00 86.38 169 ALA A CA 1
ATOM 1346 C C . ALA A 1 169 ? -11.325 -7.813 -0.165 1.00 86.38 169 ALA A C 1
ATOM 1348 O O . ALA A 1 169 ? -12.272 -7.570 -0.900 1.00 86.38 169 ALA A O 1
ATOM 1349 N N . GLU A 1 170 ? -11.469 -8.602 0.902 1.00 84.94 170 GLU A N 1
ATOM 1350 C CA . GLU A 1 170 ? -12.773 -9.092 1.365 1.00 84.94 170 GLU A CA 1
ATOM 1351 C C . GLU A 1 170 ? -13.578 -7.999 2.093 1.00 84.94 170 GLU A C 1
ATOM 1353 O O . GLU A 1 170 ? -14.813 -8.009 2.070 1.00 84.94 170 GLU A O 1
ATOM 1358 N N . LEU A 1 171 ? -12.874 -7.070 2.747 1.00 84.38 171 LEU A N 1
ATOM 1359 C CA . LEU A 1 171 ? -13.447 -5.938 3.474 1.00 84.38 171 LEU A CA 1
ATOM 1360 C C . LEU A 1 171 ? -13.698 -4.725 2.569 1.00 84.38 171 LEU A C 1
ATOM 1362 O O . LEU A 1 171 ? -14.734 -4.088 2.719 1.00 84.38 171 LEU A O 1
ATOM 1366 N N . ASP A 1 172 ? -12.776 -4.448 1.649 1.00 89.12 172 ASP A N 1
ATOM 1367 C CA . ASP A 1 172 ? -12.843 -3.408 0.616 1.00 89.12 172 ASP A CA 1
ATOM 1368 C C . ASP A 1 172 ? -13.779 -3.865 -0.516 1.00 89.12 172 ASP A C 1
ATOM 1370 O O . ASP A 1 172 ? -13.360 -4.523 -1.473 1.00 89.12 172 ASP A O 1
ATOM 1374 N N . ARG A 1 173 ? -15.085 -3.618 -0.359 1.00 82.00 173 ARG A N 1
ATOM 1375 C CA . ARG A 1 173 ? -16.108 -4.143 -1.281 1.00 82.00 173 ARG A CA 1
ATOM 1376 C C . ARG A 1 173 ? -16.218 -3.322 -2.547 1.00 82.00 173 ARG A C 1
ATOM 1378 O O . ARG A 1 173 ? -16.579 -3.877 -3.587 1.00 82.00 173 ARG A O 1
ATOM 1385 N N . ASP A 1 174 ? -15.995 -2.022 -2.438 1.00 83.12 174 ASP A N 1
ATOM 1386 C CA . ASP A 1 174 ? -16.017 -1.123 -3.583 1.00 83.12 174 ASP A CA 1
ATOM 1387 C C . ASP A 1 174 ? -14.681 -1.127 -4.352 1.00 83.12 174 ASP A C 1
ATOM 1389 O O . ASP A 1 174 ? -14.646 -0.712 -5.513 1.00 83.12 174 ASP A O 1
ATOM 1393 N N . GLY A 1 175 ? -13.617 -1.687 -3.763 1.00 83.12 175 GLY A N 1
ATOM 1394 C CA . GLY A 1 175 ? -12.309 -1.839 -4.389 1.00 83.12 175 GLY A CA 1
ATOM 1395 C C . GLY A 1 175 ? -11.572 -0.510 -4.524 1.00 83.12 175 GLY A C 1
ATOM 1396 O O . GLY A 1 175 ? -10.716 -0.372 -5.404 1.00 83.12 175 GLY A O 1
ATOM 1397 N N . ASN A 1 176 ? -11.928 0.483 -3.707 1.00 83.56 176 ASN A N 1
ATOM 1398 C CA . ASN A 1 176 ? -11.350 1.819 -3.769 1.00 83.56 176 ASN A CA 1
ATOM 1399 C C . ASN A 1 176 ? -9.936 1.877 -3.141 1.00 83.56 176 ASN A C 1
ATOM 1401 O O . ASN A 1 176 ? -9.230 2.876 -3.305 1.00 83.56 176 ASN A O 1
ATOM 1405 N N . GLY A 1 177 ? -9.495 0.799 -2.475 1.00 81.88 177 GLY A N 1
ATOM 1406 C CA . GLY A 1 177 ? -8.189 0.692 -1.829 1.00 81.88 177 GLY A CA 1
ATOM 1407 C C . GLY A 1 177 ? -8.136 1.197 -0.383 1.00 81.88 177 GLY A C 1
ATOM 1408 O O . GLY A 1 177 ? -7.036 1.288 0.170 1.00 81.88 177 GLY A O 1
ATOM 1409 N N . GLY A 1 178 ? -9.281 1.499 0.232 1.00 86.12 178 GLY A N 1
ATOM 1410 C CA . GLY A 1 178 ? -9.429 1.975 1.604 1.00 86.12 178 GLY A CA 1
ATOM 1411 C C . GLY A 1 178 ? -10.711 1.447 2.250 1.00 86.12 178 GLY A C 1
ATOM 1412 O O . GLY A 1 178 ? -11.814 1.669 1.772 1.00 86.12 178 GLY A O 1
ATOM 1413 N N . ILE A 1 179 ? -10.583 0.776 3.393 1.00 86.00 179 ILE A N 1
ATOM 1414 C CA . ILE A 1 179 ? -11.741 0.167 4.056 1.00 86.00 179 ILE A CA 1
ATOM 1415 C C . ILE A 1 179 ? -12.469 1.237 4.870 1.00 86.00 179 ILE A C 1
ATOM 1417 O O . ILE A 1 179 ? -11.913 1.764 5.833 1.00 86.00 179 ILE A O 1
ATOM 1421 N N . THR A 1 180 ? -13.720 1.529 4.534 1.00 87.19 180 THR A N 1
ATOM 1422 C CA . THR A 1 180 ? -14.565 2.486 5.261 1.00 87.19 180 THR A CA 1
ATOM 1423 C C . THR A 1 180 ? -15.127 1.891 6.555 1.00 87.19 180 THR A C 1
ATOM 1425 O O . THR A 1 180 ? -15.257 0.675 6.731 1.00 87.19 180 THR A O 1
ATOM 1428 N N . CYS A 1 181 ? -15.540 2.754 7.486 1.00 82.69 181 CYS A N 1
ATOM 1429 C CA . CYS A 1 181 ? -16.129 2.295 8.743 1.00 82.69 181 CYS A CA 1
ATOM 1430 C C . CYS A 1 181 ? -17.440 1.506 8.536 1.00 82.69 181 CYS A C 1
ATOM 1432 O O . CYS A 1 181 ? -17.693 0.521 9.233 1.00 82.69 181 CYS A O 1
ATOM 1434 N N . GLN A 1 182 ? -18.239 1.896 7.537 1.00 84.06 182 GLN A N 1
ATOM 1435 C CA . GLN A 1 182 ? -19.490 1.217 7.182 1.00 84.06 182 GLN A CA 1
ATOM 1436 C C . GLN A 1 182 ? -19.249 -0.188 6.619 1.00 84.06 182 GLN A C 1
ATOM 1438 O O . GLN A 1 182 ? -20.021 -1.108 6.906 1.00 84.06 182 GLN A O 1
ATOM 1443 N N . GLU A 1 183 ? -18.175 -0.383 5.851 1.00 86.81 183 GLU A N 1
ATOM 1444 C CA . GLU A 1 183 ? -17.798 -1.697 5.329 1.00 86.81 183 GLU A CA 1
ATOM 1445 C C . GLU A 1 183 ? -17.382 -2.652 6.445 1.00 86.81 183 GLU A C 1
ATOM 1447 O O . GLU A 1 183 ? -17.868 -3.786 6.485 1.00 86.81 183 GLU A O 1
ATOM 1452 N N . VAL A 1 184 ? -16.572 -2.184 7.405 1.00 84.19 184 VAL A N 1
ATOM 1453 C CA . VAL A 1 184 ? -16.202 -2.986 8.584 1.00 84.19 184 VAL A CA 1
ATOM 1454 C C . VAL A 1 184 ? -17.434 -3.321 9.418 1.00 84.19 184 VAL A C 1
ATOM 1456 O O . VAL A 1 184 ? -17.595 -4.468 9.822 1.00 84.19 184 VAL A O 1
ATOM 1459 N N . GLU A 1 185 ? -18.324 -2.356 9.658 1.00 84.31 185 GLU A N 1
ATOM 1460 C CA . GLU A 1 185 ? -19.565 -2.555 10.418 1.00 84.31 185 GLU A CA 1
ATOM 1461 C C . GLU A 1 185 ? -20.478 -3.598 9.746 1.00 84.31 185 GLU A C 1
ATOM 1463 O O . GLU A 1 185 ? -20.964 -4.542 10.380 1.00 84.31 185 GLU A O 1
ATOM 1468 N N . SER A 1 186 ? -20.658 -3.475 8.432 1.00 83.94 186 SER A N 1
ATOM 1469 C CA . SER A 1 186 ? -21.466 -4.394 7.628 1.00 83.94 186 SER A CA 1
ATOM 1470 C C . SER A 1 186 ? -20.861 -5.795 7.567 1.00 83.94 186 SER A C 1
ATOM 1472 O O . SER A 1 186 ? -21.583 -6.794 7.572 1.00 83.94 186 SER A O 1
ATOM 1474 N N . TRP A 1 187 ? -19.535 -5.896 7.488 1.00 86.56 187 TRP A N 1
ATOM 1475 C CA . TRP A 1 187 ? -18.825 -7.169 7.531 1.00 86.56 187 TRP A CA 1
ATOM 1476 C C . TRP A 1 187 ? -18.940 -7.818 8.913 1.00 86.56 187 TRP A C 1
ATOM 1478 O O . TRP A 1 187 ? -19.336 -8.975 9.016 1.00 86.56 187 TRP A O 1
ATOM 1488 N N . TRP A 1 188 ? -18.702 -7.046 9.973 1.00 82.94 188 TRP A N 1
ATOM 1489 C CA . TRP A 1 188 ? -18.753 -7.482 11.366 1.00 82.94 188 TRP A CA 1
ATOM 1490 C C . TRP A 1 188 ? -20.111 -8.070 11.734 1.00 82.94 188 TRP A C 1
ATOM 1492 O O . TRP A 1 188 ? -20.226 -9.194 12.220 1.00 82.94 188 TRP A O 1
ATOM 1502 N N . THR A 1 189 ? -21.170 -7.314 11.457 1.00 81.06 189 THR A N 1
ATOM 1503 C CA . THR A 1 189 ? -22.543 -7.731 11.743 1.00 81.06 189 THR A CA 1
ATOM 1504 C C . THR A 1 189 ? -22.950 -8.957 10.929 1.00 81.06 189 THR A C 1
ATOM 1506 O O . THR A 1 189 ? -23.685 -9.804 11.437 1.00 81.06 189 THR A O 1
ATOM 1509 N N . LYS A 1 190 ? -22.463 -9.094 9.688 1.00 82.56 190 LYS A N 1
ATOM 1510 C CA . LYS A 1 190 ? -22.678 -10.287 8.859 1.00 82.56 190 LYS A CA 1
ATOM 1511 C C . LYS A 1 190 ? -21.956 -11.507 9.435 1.00 82.56 190 LYS A C 1
ATOM 1513 O O . LYS A 1 190 ? -22.586 -12.552 9.572 1.00 82.56 190 LYS A O 1
ATOM 1518 N N . GLU A 1 191 ? -20.696 -11.363 9.829 1.00 80.50 191 GLU A N 1
ATOM 1519 C CA . GLU A 1 191 ? -19.884 -12.436 10.414 1.00 80.50 191 GLU A CA 1
ATOM 1520 C C . GLU A 1 191 ? -20.495 -12.950 11.731 1.00 80.50 191 GLU A C 1
ATOM 1522 O O . GLU A 1 191 ? -20.658 -14.154 11.926 1.00 80.50 191 GLU A O 1
ATOM 1527 N N . HIS A 1 192 ? -20.965 -12.043 12.597 1.00 72.81 192 HIS A N 1
ATOM 1528 C CA . HIS A 1 192 ? -21.649 -12.396 13.849 1.00 72.81 192 HIS A CA 1
ATOM 1529 C C . HIS A 1 192 ? -23.052 -12.986 13.665 1.00 72.81 192 HIS A C 1
ATOM 1531 O O . HIS A 1 192 ? -23.559 -13.652 14.567 1.00 72.81 192 HIS A O 1
ATOM 1537 N N . LYS A 1 193 ? -23.691 -12.782 12.510 1.00 72.06 193 LYS A N 1
ATOM 1538 C CA . LYS A 1 193 ? -24.933 -13.483 12.144 1.00 72.06 193 LYS A CA 1
ATOM 1539 C C . LYS A 1 193 ? -24.652 -14.863 11.537 1.00 72.06 193 LYS A C 1
ATOM 1541 O O . LYS A 1 193 ? -25.498 -15.746 11.635 1.00 72.06 193 LYS A O 1
ATOM 1546 N N . GLN A 1 194 ? -23.471 -15.073 10.951 1.00 66.31 194 GLN A N 1
ATOM 1547 C CA . GLN A 1 194 ? -23.056 -16.308 10.272 1.00 66.31 194 GLN A CA 1
ATOM 1548 C C . GLN A 1 194 ? -22.214 -17.257 11.144 1.00 66.31 194 GLN A C 1
ATOM 1550 O O . GLN A 1 194 ? -21.412 -18.017 10.608 1.00 66.31 194 GLN A O 1
ATOM 1555 N N . VAL A 1 195 ? -22.422 -17.280 12.469 1.00 55.22 195 VAL A N 1
ATOM 1556 C CA . VAL A 1 195 ? -21.619 -18.003 13.493 1.00 55.22 195 VAL A CA 1
ATOM 1557 C C . VAL A 1 195 ? -21.371 -19.513 13.238 1.00 55.22 195 VAL A C 1
ATOM 1559 O O . VAL A 1 195 ? -20.692 -20.167 14.022 1.00 55.22 195 VAL A O 1
ATOM 1562 N N . THR A 1 196 ? -21.838 -20.112 12.140 1.00 48.00 196 THR A N 1
ATOM 1563 C CA . THR A 1 196 ? -21.716 -21.554 11.873 1.00 48.00 196 THR A CA 1
ATOM 1564 C C . THR A 1 196 ? -21.209 -21.990 10.491 1.00 48.00 196 THR A C 1
ATOM 1566 O O . THR A 1 196 ? -21.089 -23.197 10.295 1.00 48.00 196 THR A O 1
ATOM 1569 N N . LEU A 1 197 ? -20.822 -21.116 9.548 1.00 49.91 197 LEU A N 1
ATOM 1570 C CA . LEU A 1 197 ? -20.333 -21.587 8.233 1.00 49.91 197 LEU A CA 1
ATOM 1571 C C . LEU A 1 197 ? -19.006 -20.956 7.787 1.00 49.91 197 LEU A C 1
ATOM 1573 O O . LEU A 1 197 ? -18.956 -19.853 7.267 1.00 49.91 197 LEU A O 1
ATOM 1577 N N . SER A 1 198 ? -17.932 -21.739 7.938 1.00 51.56 198 SER A N 1
ATOM 1578 C CA . SER A 1 198 ? -16.714 -21.736 7.110 1.00 51.56 198 SER A CA 1
ATOM 1579 C C . SER A 1 198 ? -16.075 -20.379 6.761 1.00 51.56 198 SER A C 1
ATOM 1581 O O . SER A 1 198 ? -15.594 -20.190 5.642 1.00 51.56 198 SER A O 1
ATOM 1583 N N . ALA A 1 199 ? -15.991 -19.458 7.719 1.00 60.62 199 ALA A N 1
ATOM 1584 C CA . ALA A 1 199 ? -15.176 -18.260 7.570 1.00 60.62 199 ALA A CA 1
ATOM 1585 C C . ALA A 1 199 ? -13.680 -18.609 7.443 1.00 60.62 199 ALA A C 1
ATOM 1587 O O . ALA A 1 199 ? -13.173 -19.528 8.098 1.00 60.62 199 ALA A O 1
ATOM 1588 N N . SER A 1 200 ? -12.947 -17.862 6.611 1.00 71.69 200 SER A N 1
ATOM 1589 C CA . SER A 1 200 ? -11.500 -18.040 6.447 1.00 71.69 200 SER A CA 1
ATOM 1590 C C . SER A 1 200 ? -10.769 -17.888 7.795 1.00 71.69 200 SER A C 1
ATOM 1592 O O . SER A 1 200 ? -11.225 -17.187 8.702 1.00 71.69 200 SER A O 1
ATOM 1594 N N . ALA A 1 201 ? -9.613 -18.538 7.974 1.00 73.38 201 ALA A N 1
ATOM 1595 C CA . ALA A 1 201 ? -8.836 -18.415 9.219 1.00 73.38 201 ALA A CA 1
ATOM 1596 C C . ALA A 1 201 ? -8.457 -16.950 9.538 1.00 73.38 201 ALA A C 1
ATOM 1598 O O . ALA A 1 201 ? -8.354 -16.573 10.705 1.00 73.38 201 ALA A O 1
ATOM 1599 N N . SER A 1 202 ? -8.288 -16.124 8.501 1.00 77.19 202 SER A N 1
ATOM 1600 C CA . SER A 1 202 ? -8.080 -14.676 8.580 1.00 77.19 202 SER A CA 1
ATOM 1601 C C . SER A 1 202 ? -9.325 -13.914 9.044 1.00 77.19 202 SER A C 1
ATOM 1603 O O . SER A 1 202 ? -9.193 -13.048 9.908 1.00 77.19 202 SER A O 1
ATOM 1605 N N . SER A 1 203 ? -10.515 -14.269 8.544 1.00 78.56 203 SER A N 1
ATOM 1606 C CA . SER A 1 203 ? -11.794 -13.684 8.978 1.00 78.56 203 SER A CA 1
ATOM 1607 C C . SER A 1 203 ? -12.052 -13.961 10.459 1.00 78.56 203 SER A C 1
ATOM 1609 O O . SER A 1 203 ? -12.208 -13.044 11.263 1.00 78.56 203 SER A O 1
ATOM 1611 N N . ASN A 1 204 ? -11.923 -15.229 10.861 1.00 79.38 204 ASN A N 1
ATOM 1612 C CA . ASN A 1 204 ? -12.063 -15.653 12.255 1.00 79.38 204 ASN A CA 1
ATOM 1613 C C . ASN A 1 204 ? -11.073 -14.954 13.199 1.00 79.38 204 ASN A C 1
ATOM 1615 O O . ASN A 1 204 ? -11.388 -14.687 14.361 1.00 79.38 204 ASN A O 1
ATOM 1619 N N . PHE A 1 205 ? -9.853 -14.688 12.724 1.00 81.31 205 PHE A N 1
ATOM 1620 C CA . PHE A 1 205 ? -8.851 -13.954 13.487 1.00 81.31 205 PHE A CA 1
ATOM 1621 C C . PHE A 1 205 ? -9.259 -12.492 13.697 1.00 81.31 205 PHE A C 1
ATOM 1623 O O . PHE A 1 205 ? -9.146 -11.985 14.816 1.00 81.31 205 PHE A O 1
ATOM 1630 N N . LEU A 1 206 ? -9.731 -11.823 12.643 1.00 80.19 206 LEU A N 1
ATOM 1631 C CA . LEU A 1 206 ? -10.143 -10.424 12.708 1.00 80.19 206 LEU A CA 1
ATOM 1632 C C . LEU A 1 206 ? -11.419 -10.259 13.541 1.00 80.19 206 LEU A C 1
ATOM 1634 O O . LEU A 1 206 ? -11.432 -9.401 14.422 1.00 80.19 206 LEU A O 1
ATOM 1638 N N . SER A 1 207 ? -12.404 -11.146 13.351 1.00 80.75 207 SER A N 1
ATOM 1639 C CA . SER A 1 207 ? -13.610 -11.256 14.181 1.00 80.75 207 SER A CA 1
ATOM 1640 C C . SER A 1 207 ? -13.238 -11.356 15.665 1.00 80.75 207 SER A C 1
ATOM 1642 O O . SER A 1 207 ? -13.403 -10.413 16.428 1.00 80.75 207 SER A O 1
ATOM 1644 N N . ARG A 1 208 ? -12.543 -12.414 16.086 1.00 79.50 208 ARG A N 1
ATOM 1645 C CA . ARG A 1 208 ? -12.181 -12.580 17.508 1.00 79.50 208 ARG A CA 1
ATOM 1646 C C . ARG A 1 208 ? -11.309 -11.459 18.079 1.00 79.50 208 ARG A C 1
ATOM 1648 O O . ARG A 1 208 ? -11.362 -11.175 19.278 1.00 79.50 208 ARG A O 1
ATOM 1655 N N . GLY A 1 209 ? -10.449 -10.865 17.256 1.00 76.12 209 GLY A N 1
ATOM 1656 C CA . GLY A 1 209 ? -9.567 -9.783 17.678 1.00 76.12 209 GLY A CA 1
ATOM 1657 C C . GLY A 1 209 ? -10.338 -8.508 18.015 1.00 76.12 209 GLY A C 1
ATOM 1658 O O . GLY A 1 209 ? -10.119 -7.913 19.074 1.00 76.12 209 GLY A O 1
ATOM 1659 N N . LEU A 1 210 ? -11.243 -8.107 17.129 1.00 77.81 210 LEU A N 1
ATOM 1660 C CA . LEU A 1 210 ? -12.110 -6.950 17.325 1.00 77.81 210 LEU A CA 1
ATOM 1661 C C . LEU A 1 210 ? -13.153 -7.209 18.428 1.00 77.81 210 LEU A C 1
ATOM 1663 O O . LEU A 1 210 ? -13.447 -6.283 19.173 1.00 77.81 210 LEU A O 1
ATOM 1667 N N . ASP A 1 211 ? -13.597 -8.451 18.654 1.00 78.75 211 ASP A N 1
ATOM 1668 C CA . ASP A 1 211 ? -14.514 -8.807 19.754 1.00 78.75 211 ASP A CA 1
ATOM 1669 C C . ASP A 1 211 ? -13.868 -8.441 21.089 1.00 78.75 211 ASP A C 1
ATOM 1671 O O . ASP A 1 211 ? -14.417 -7.724 21.927 1.00 78.75 211 ASP A O 1
ATOM 1675 N N . GLY A 1 212 ? -12.619 -8.879 21.258 1.00 72.75 212 GLY A N 1
ATOM 1676 C CA . GLY A 1 212 ? -11.812 -8.559 22.429 1.00 72.75 212 GLY A CA 1
ATOM 1677 C C . GLY A 1 212 ? -11.424 -7.080 22.536 1.00 72.75 212 GLY A C 1
ATOM 1678 O O . GLY A 1 212 ? -10.847 -6.678 23.552 1.00 72.75 212 GLY A O 1
ATOM 1679 N N . LEU A 1 213 ? -11.671 -6.269 21.508 1.00 72.00 213 LEU A N 1
ATOM 1680 C CA . LEU A 1 213 ? -11.469 -4.824 21.537 1.00 72.00 213 LEU A CA 1
ATOM 1681 C C . LEU A 1 213 ? -12.766 -4.096 21.909 1.00 72.00 213 LEU A C 1
ATOM 1683 O O . LEU A 1 213 ? -12.754 -3.269 22.817 1.00 72.00 213 LEU A O 1
ATOM 1687 N N . VAL A 1 214 ? -13.872 -4.470 21.270 1.00 73.44 214 VAL A N 1
ATOM 1688 C CA . VAL A 1 214 ? -15.199 -3.869 21.423 1.00 73.44 214 VAL A CA 1
ATOM 1689 C C . VAL A 1 214 ? -15.839 -4.221 22.769 1.00 73.44 214 VAL A C 1
ATOM 1691 O O . VAL A 1 214 ? -16.488 -3.367 23.371 1.00 73.44 214 VAL A O 1
ATOM 1694 N N . PHE A 1 215 ? -15.636 -5.436 23.289 1.00 71.00 215 PHE A N 1
ATOM 1695 C CA . PHE A 1 215 ? -16.269 -5.889 24.537 1.00 71.00 215 PHE A CA 1
ATOM 1696 C C . PHE A 1 215 ? -15.437 -5.645 25.810 1.00 71.00 215 PHE A C 1
ATOM 1698 O O . PHE A 1 215 ? -15.914 -5.893 26.917 1.00 71.00 215 PHE A O 1
ATOM 1705 N N . GLN A 1 216 ? -14.202 -5.137 25.708 1.00 66.25 216 GLN A N 1
ATOM 1706 C CA . GLN A 1 216 ? -13.336 -4.935 26.876 1.00 66.25 216 GLN A CA 1
ATOM 1707 C C . GLN A 1 216 ? -13.497 -3.519 27.469 1.00 66.25 216 GLN A C 1
ATOM 1709 O O . GLN A 1 216 ? -12.786 -2.584 27.102 1.00 66.25 216 GLN A O 1
ATOM 1714 N N . SER A 1 217 ? -14.414 -3.380 28.431 1.00 51.06 217 SER A N 1
ATOM 1715 C CA . SER A 1 217 ? -14.947 -2.112 28.969 1.00 51.06 217 SER A CA 1
ATOM 1716 C C . SER A 1 217 ? -13.937 -1.100 29.547 1.00 51.06 217 SER A C 1
ATOM 1718 O O . SER A 1 217 ? -14.153 0.097 29.406 1.00 51.06 217 SER A O 1
ATOM 1720 N N . HIS A 1 218 ? -12.815 -1.524 30.140 1.00 51.59 218 HIS A N 1
ATOM 1721 C CA . HIS A 1 218 ? -11.802 -0.603 30.706 1.00 51.59 218 HIS A CA 1
ATOM 1722 C C . HIS A 1 218 ? -10.493 -0.517 29.905 1.00 51.59 218 HIS A C 1
ATOM 1724 O O . HIS A 1 218 ? -9.682 0.386 30.112 1.00 51.59 218 HIS A O 1
ATOM 1730 N N . GLY A 1 219 ? -10.272 -1.442 28.968 1.00 53.66 219 GLY A N 1
ATOM 1731 C CA . GLY A 1 219 ? -9.040 -1.492 28.182 1.00 53.66 219 GLY A CA 1
ATOM 1732 C C . GLY A 1 219 ? -8.991 -0.424 27.095 1.00 53.66 219 GLY A C 1
ATOM 1733 O O . GLY A 1 219 ? -7.911 0.084 26.813 1.00 53.66 219 GLY A O 1
ATOM 1734 N N . LEU A 1 220 ? -10.141 -0.070 26.513 1.00 57.19 220 LEU A N 1
ATOM 1735 C CA . LEU A 1 220 ? -10.242 0.813 25.349 1.00 57.19 220 LEU A CA 1
ATOM 1736 C C . LEU A 1 220 ? -9.816 2.259 25.650 1.00 57.19 220 LEU A C 1
ATOM 1738 O O . LEU A 1 220 ? -9.105 2.848 24.850 1.00 57.19 220 LEU A O 1
ATOM 1742 N N . LEU A 1 221 ? -10.165 2.804 26.821 1.00 53.41 221 LEU A N 1
ATOM 1743 C CA . LEU A 1 221 ? -9.836 4.180 27.236 1.00 53.41 221 LEU A CA 1
ATOM 1744 C C . LEU A 1 221 ? -8.356 4.353 27.622 1.00 53.41 221 LEU A C 1
ATOM 1746 O O . LEU A 1 221 ? -7.690 5.296 27.196 1.00 53.41 221 LEU A O 1
ATOM 1750 N N . PHE A 1 222 ? -7.803 3.392 28.368 1.00 51.12 222 PHE A N 1
ATOM 1751 C CA . PHE A 1 222 ? -6.367 3.352 28.672 1.00 51.12 222 PHE A CA 1
ATOM 1752 C C . PHE A 1 222 ? -5.528 3.088 27.403 1.00 51.12 222 PHE A C 1
ATOM 1754 O O . PHE A 1 222 ? -4.424 3.614 27.236 1.00 51.12 222 PHE A O 1
ATOM 1761 N N . TRP A 1 223 ? -6.079 2.310 26.465 1.00 56.50 223 TRP A N 1
ATOM 1762 C CA . TRP A 1 223 ? -5.528 2.071 25.131 1.00 56.50 223 TRP A CA 1
ATOM 1763 C C . TRP A 1 223 ? -5.559 3.320 24.233 1.00 56.50 223 TRP A C 1
ATOM 1765 O O . TRP A 1 223 ? -4.534 3.650 23.630 1.00 56.50 223 TRP A O 1
ATOM 1775 N N . LEU A 1 224 ? -6.687 4.034 24.215 1.00 58.03 224 LEU A N 1
ATOM 1776 C CA . LEU A 1 224 ? -6.936 5.281 23.487 1.00 58.03 224 LEU A CA 1
ATOM 1777 C C . LEU A 1 224 ? -5.880 6.350 23.787 1.00 58.03 224 LEU A C 1
ATOM 1779 O O . LEU A 1 224 ? -5.405 7.014 22.871 1.00 58.03 224 LEU A O 1
ATOM 1783 N N . LEU A 1 225 ? -5.463 6.494 25.049 1.00 57.72 225 LEU A N 1
ATOM 1784 C CA . LEU A 1 225 ? -4.493 7.525 25.435 1.00 57.72 225 LEU A CA 1
ATOM 1785 C C . LEU A 1 225 ? -3.031 7.092 25.261 1.00 57.72 225 LEU A C 1
ATOM 1787 O O . LEU A 1 225 ? -2.211 7.858 24.750 1.00 57.72 225 LEU A O 1
ATOM 1791 N N . GLY A 1 226 ? -2.680 5.882 25.707 1.00 63.47 226 GLY A N 1
ATOM 1792 C CA . GLY A 1 226 ? -1.281 5.448 25.769 1.00 63.47 226 GLY A CA 1
ATOM 1793 C C . GLY A 1 226 ? -0.771 4.802 24.481 1.00 63.47 226 GLY A C 1
ATOM 1794 O O . GLY A 1 226 ? 0.366 5.038 24.065 1.00 63.47 226 GLY A O 1
ATOM 1795 N N . ARG A 1 227 ? -1.596 3.971 23.832 1.00 66.19 227 ARG A N 1
ATOM 1796 C CA . ARG A 1 227 ? -1.170 3.202 22.652 1.00 66.19 227 ARG A CA 1
ATOM 1797 C C . ARG A 1 227 ? -1.387 3.949 21.348 1.00 66.19 227 ARG A C 1
ATOM 1799 O O . ARG A 1 227 ? -0.565 3.764 20.455 1.00 66.19 227 ARG A O 1
ATOM 1806 N N . LYS A 1 228 ? -2.380 4.840 21.261 1.00 71.19 228 LYS A N 1
ATOM 1807 C CA . LYS A 1 228 ? -2.541 5.732 20.101 1.00 71.19 228 LYS A CA 1
ATOM 1808 C C . LYS A 1 228 ? -1.248 6.498 19.817 1.00 71.19 228 LYS A C 1
ATOM 1810 O O . LYS A 1 228 ? -0.709 6.395 18.726 1.00 71.19 228 LYS A O 1
ATOM 1815 N N . GLN A 1 229 ? -0.633 7.097 20.839 1.00 71.19 229 GLN A N 1
ATOM 1816 C CA . GLN A 1 229 ? 0.660 7.784 20.691 1.00 71.19 229 GLN A CA 1
ATOM 1817 C C . GLN A 1 229 ? 1.785 6.873 20.171 1.00 71.19 229 GLN A C 1
ATOM 1819 O O . GLN A 1 229 ? 2.683 7.330 19.465 1.00 71.19 229 GLN A O 1
ATOM 1824 N N . GLN A 1 230 ? 1.777 5.583 20.523 1.00 74.75 230 GLN A N 1
ATOM 1825 C CA . GLN A 1 230 ? 2.761 4.627 20.008 1.00 74.75 230 GLN A CA 1
ATOM 1826 C C . GLN A 1 230 ? 2.500 4.274 18.540 1.00 74.75 230 GLN A C 1
ATOM 1828 O O . GLN A 1 230 ? 3.462 4.113 17.788 1.00 74.75 230 GLN A O 1
ATOM 1833 N N . LEU A 1 231 ? 1.232 4.151 18.139 1.00 70.31 231 LEU A N 1
ATOM 1834 C CA . LEU A 1 231 ? 0.828 3.899 16.756 1.00 70.31 231 LEU A CA 1
ATOM 1835 C C . LEU A 1 231 ? 1.133 5.104 15.869 1.00 70.31 231 LEU A C 1
ATOM 1837 O O . LEU A 1 231 ? 1.838 4.935 14.881 1.00 70.31 231 LEU A O 1
ATOM 1841 N N . GLU A 1 232 ? 0.753 6.309 16.297 1.00 76.44 232 GLU A N 1
ATOM 1842 C CA . GLU A 1 232 ? 1.107 7.566 15.629 1.00 76.44 232 GLU A CA 1
ATOM 1843 C C . GLU A 1 232 ? 2.627 7.660 15.432 1.00 76.44 232 GLU A C 1
ATOM 1845 O O . GLU A 1 232 ? 3.107 7.913 14.333 1.00 76.44 232 GLU A O 1
ATOM 1850 N N . ARG A 1 233 ? 3.428 7.355 16.465 1.00 79.44 233 ARG A N 1
ATOM 1851 C CA . ARG A 1 233 ? 4.898 7.345 16.342 1.00 79.44 233 ARG A CA 1
ATOM 1852 C C . ARG A 1 233 ? 5.408 6.312 15.344 1.00 79.44 233 ARG A C 1
ATOM 1854 O O . ARG A 1 233 ? 6.358 6.599 14.622 1.00 79.44 233 ARG A O 1
ATOM 1861 N N . LYS A 1 234 ? 4.850 5.098 15.330 1.00 78.31 234 LYS A N 1
ATOM 1862 C CA . LYS A 1 234 ? 5.251 4.054 14.371 1.00 78.31 234 LYS A CA 1
ATOM 1863 C C . LYS A 1 234 ? 4.885 4.443 12.945 1.00 78.31 234 LYS A C 1
ATOM 1865 O O . LYS A 1 234 ? 5.698 4.253 12.045 1.00 78.31 234 LYS A O 1
ATOM 1870 N N . PHE A 1 235 ? 3.701 5.006 12.764 1.00 75.38 235 PHE A N 1
ATOM 1871 C CA . PHE A 1 235 ? 3.216 5.456 11.475 1.00 75.38 235 PHE A CA 1
ATOM 1872 C C . PHE A 1 235 ? 4.023 6.631 10.955 1.00 75.38 235 PHE A C 1
ATOM 1874 O O . PHE A 1 235 ? 4.552 6.540 9.860 1.00 75.38 235 PHE A O 1
ATOM 1881 N N . VAL A 1 236 ? 4.252 7.667 11.764 1.00 80.56 236 VAL A N 1
ATOM 1882 C CA . VAL A 1 236 ? 5.085 8.806 11.358 1.00 80.56 236 VAL A CA 1
ATOM 1883 C C . VAL A 1 236 ? 6.510 8.357 11.028 1.00 80.56 236 VAL A C 1
ATOM 1885 O O . VAL A 1 236 ? 7.053 8.793 10.019 1.00 80.56 236 VAL A O 1
ATOM 1888 N N . LYS A 1 237 ? 7.100 7.409 11.773 1.00 81.75 237 LYS A N 1
ATOM 1889 C CA . LYS A 1 237 ? 8.383 6.796 11.371 1.00 81.75 237 LYS A CA 1
ATOM 1890 C C . LYS A 1 237 ? 8.308 6.159 9.982 1.00 81.75 237 LYS A C 1
ATOM 1892 O O . LYS A 1 237 ? 9.189 6.402 9.161 1.00 81.75 237 LYS A O 1
ATOM 1897 N N . LYS A 1 238 ? 7.273 5.354 9.718 1.00 80.75 238 LYS A N 1
ATOM 1898 C CA . LYS A 1 238 ? 7.067 4.692 8.422 1.00 80.75 238 LYS A CA 1
ATOM 1899 C C . LYS A 1 238 ? 6.835 5.712 7.302 1.00 80.75 238 LYS A C 1
ATOM 1901 O O . LYS A 1 238 ? 7.431 5.586 6.240 1.00 80.75 238 LYS A O 1
ATOM 1906 N N . LEU A 1 239 ? 6.047 6.751 7.566 1.00 79.31 239 LEU A N 1
ATOM 1907 C CA . LEU A 1 239 ? 5.749 7.853 6.656 1.00 79.31 239 LEU A CA 1
ATOM 1908 C C . LEU A 1 239 ? 7.011 8.642 6.299 1.00 79.31 239 LEU A C 1
ATOM 1910 O O . LEU A 1 239 ? 7.241 8.928 5.130 1.00 79.31 239 LEU A O 1
ATOM 1914 N N . MET A 1 240 ? 7.854 8.962 7.284 1.00 81.94 240 MET A N 1
ATOM 1915 C CA . MET A 1 240 ? 9.136 9.636 7.061 1.00 81.94 240 MET A CA 1
ATOM 1916 C C . MET A 1 240 ? 10.061 8.796 6.173 1.00 81.94 240 MET A C 1
ATOM 1918 O O . MET A 1 240 ? 10.622 9.323 5.216 1.00 81.94 240 MET A O 1
ATOM 1922 N N . VAL A 1 241 ? 10.171 7.488 6.439 1.00 79.38 241 VAL A N 1
ATOM 1923 C CA . VAL A 1 241 ? 10.971 6.566 5.612 1.00 79.38 241 VAL A CA 1
ATOM 1924 C C . VAL A 1 241 ? 10.392 6.482 4.199 1.00 79.38 241 VAL A C 1
ATOM 1926 O O . VAL A 1 241 ? 11.132 6.575 3.227 1.00 79.38 241 VAL A O 1
ATOM 1929 N N . ARG A 1 242 ? 9.064 6.386 4.059 1.00 79.44 242 ARG A N 1
ATOM 1930 C CA . ARG A 1 242 ? 8.379 6.370 2.759 1.00 79.44 242 ARG A CA 1
ATOM 1931 C C . ARG A 1 242 ? 8.621 7.648 1.962 1.00 79.44 242 ARG A C 1
ATOM 1933 O O . ARG A 1 242 ? 9.021 7.559 0.808 1.00 79.44 242 ARG A O 1
ATOM 1940 N N . ARG A 1 243 ? 8.466 8.825 2.576 1.00 82.62 243 ARG A N 1
ATOM 1941 C CA . ARG A 1 243 ? 8.772 10.116 1.935 1.00 82.62 243 ARG A CA 1
ATOM 1942 C C . ARG A 1 243 ? 10.229 10.199 1.492 1.00 82.62 243 ARG A C 1
ATOM 1944 O O . ARG A 1 243 ? 10.497 10.744 0.426 1.00 82.62 243 ARG A O 1
ATOM 1951 N N . ALA A 1 244 ? 11.154 9.665 2.287 1.00 77.44 244 ALA A N 1
ATOM 1952 C CA . ALA A 1 244 ? 12.567 9.620 1.937 1.00 77.44 244 ALA A CA 1
ATOM 1953 C C . ALA A 1 244 ? 12.838 8.691 0.747 1.00 77.44 244 ALA A C 1
ATOM 1955 O O . ALA A 1 244 ? 13.521 9.103 -0.184 1.00 77.44 244 ALA A O 1
ATOM 1956 N N . MET A 1 245 ? 12.244 7.493 0.733 1.00 72.25 245 MET A N 1
ATOM 1957 C CA . MET A 1 245 ? 12.324 6.571 -0.407 1.00 72.25 245 MET A CA 1
ATOM 1958 C C . MET A 1 245 ? 11.740 7.209 -1.672 1.00 72.25 245 MET A C 1
ATOM 1960 O O . MET A 1 245 ? 12.370 7.201 -2.722 1.00 72.25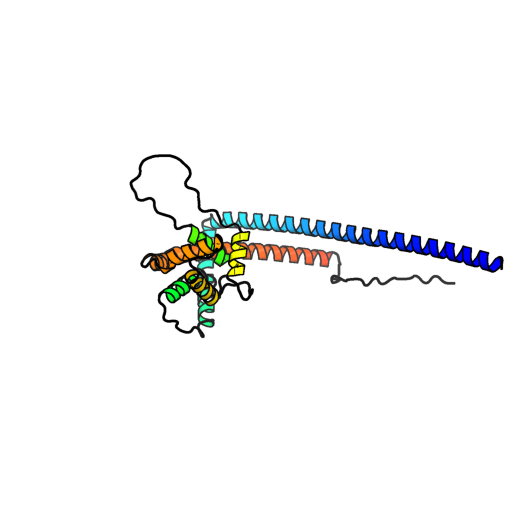 245 MET A O 1
ATOM 1964 N N . GLU A 1 246 ? 10.562 7.831 -1.583 1.00 74.75 246 GLU A N 1
ATOM 1965 C CA . GLU A 1 246 ? 9.952 8.539 -2.713 1.00 74.75 246 GLU A CA 1
ATOM 1966 C C . GLU A 1 246 ? 10.792 9.731 -3.182 1.00 74.75 246 GLU A C 1
ATOM 1968 O O . GLU A 1 246 ? 10.878 9.989 -4.380 1.00 74.75 246 GLU A O 1
ATOM 1973 N N . LYS A 1 247 ? 11.427 10.464 -2.259 1.00 80.25 247 LYS A N 1
ATOM 1974 C CA . LYS A 1 247 ? 12.351 11.550 -2.599 1.00 80.25 247 LYS A CA 1
ATOM 1975 C C . LYS A 1 247 ? 13.578 11.012 -3.338 1.00 80.25 247 LYS A C 1
ATOM 1977 O O . LYS A 1 247 ? 13.889 11.539 -4.397 1.00 80.25 247 LYS A O 1
ATOM 1982 N N . ALA A 1 248 ? 14.197 9.939 -2.848 1.00 74.12 248 ALA A N 1
ATOM 1983 C CA . ALA A 1 248 ? 15.335 9.301 -3.507 1.00 74.12 248 ALA A CA 1
ATOM 1984 C C . ALA A 1 248 ? 14.963 8.761 -4.901 1.00 74.12 248 ALA A C 1
ATOM 1986 O O . ALA A 1 248 ? 15.726 8.912 -5.850 1.00 74.12 248 ALA A O 1
ATOM 1987 N N . LYS A 1 249 ? 13.755 8.197 -5.053 1.00 72.50 249 LYS A N 1
ATOM 1988 C CA . LYS A 1 249 ? 13.211 7.782 -6.358 1.00 72.50 249 LYS A CA 1
ATOM 1989 C C . LYS A 1 249 ? 13.038 8.970 -7.304 1.00 72.50 249 LYS A C 1
ATOM 1991 O O . LYS A 1 249 ? 13.425 8.874 -8.461 1.00 72.50 249 LYS A O 1
ATOM 1996 N N . ARG A 1 250 ? 12.496 10.094 -6.819 1.00 72.25 250 ARG A N 1
ATOM 1997 C CA . ARG A 1 250 ? 12.356 11.331 -7.609 1.00 72.25 250 ARG A CA 1
ATOM 1998 C C . ARG A 1 250 ? 13.707 11.911 -8.025 1.00 72.25 250 ARG A C 1
ATOM 2000 O O . ARG A 1 250 ? 13.847 12.303 -9.173 1.00 72.25 250 ARG A O 1
ATOM 2007 N N . GLU A 1 251 ? 14.687 11.941 -7.127 1.00 79.25 251 GLU A N 1
ATOM 2008 C CA . GLU A 1 251 ? 16.044 12.415 -7.432 1.00 79.25 251 GLU A CA 1
ATOM 2009 C C . GLU A 1 251 ? 16.725 11.530 -8.478 1.00 79.25 251 GLU A C 1
ATOM 2011 O O . GLU A 1 251 ? 17.308 12.046 -9.425 1.00 79.25 251 GLU A O 1
ATOM 2016 N N . TRP A 1 252 ? 16.593 10.206 -8.360 1.00 76.81 252 TRP A N 1
ATOM 2017 C CA . TRP A 1 252 ? 17.103 9.277 -9.368 1.00 76.81 252 TRP A CA 1
ATOM 2018 C C . TRP A 1 252 ? 16.440 9.490 -10.732 1.00 76.81 252 TRP A C 1
ATOM 2020 O O . TRP A 1 252 ? 17.139 9.607 -11.733 1.00 76.81 252 TRP A O 1
ATOM 2030 N N . LEU A 1 253 ? 15.107 9.604 -10.768 1.00 71.88 253 LEU A N 1
ATOM 2031 C CA . LEU A 1 253 ? 14.372 9.885 -12.004 1.00 71.88 253 LEU A CA 1
ATOM 2032 C C . LEU A 1 253 ? 14.813 11.209 -12.626 1.00 71.88 253 LEU A C 1
ATOM 2034 O O . LEU A 1 253 ? 14.998 11.275 -13.834 1.00 71.88 253 LEU A O 1
ATOM 2038 N N . GLN A 1 254 ? 15.010 12.246 -11.811 1.00 74.56 254 GLN A N 1
ATOM 2039 C CA . GLN A 1 254 ? 15.470 13.540 -12.297 1.00 74.56 254 GLN A CA 1
ATOM 2040 C C . GLN A 1 254 ? 16.875 13.445 -12.899 1.00 74.56 254 GLN A C 1
ATOM 2042 O O . GLN A 1 254 ? 17.093 13.956 -13.989 1.00 74.56 254 GLN A O 1
ATOM 2047 N N . LEU A 1 255 ? 17.800 12.739 -12.242 1.00 77.81 255 LEU A N 1
ATOM 2048 C CA . LEU A 1 255 ? 19.145 12.514 -12.774 1.00 77.81 255 LEU A CA 1
ATOM 2049 C C . LEU A 1 255 ? 19.126 11.731 -14.087 1.00 77.81 255 LEU A C 1
ATOM 2051 O O . LEU A 1 255 ? 19.930 12.012 -14.972 1.00 77.81 255 LEU A O 1
ATOM 2055 N N . GLU A 1 256 ? 18.236 10.750 -14.217 1.00 75.00 256 GLU A N 1
ATOM 2056 C CA . GLU A 1 256 ? 18.111 9.977 -15.450 1.00 75.00 256 GLU A CA 1
ATOM 2057 C C . GLU A 1 256 ? 17.516 10.827 -16.581 1.00 75.00 256 GLU A C 1
ATOM 2059 O O . GLU A 1 256 ? 18.053 10.833 -17.685 1.00 75.00 256 GLU A O 1
ATOM 2064 N N . ILE A 1 257 ? 16.501 11.647 -16.288 1.00 72.69 257 ILE A N 1
ATOM 2065 C CA . ILE A 1 257 ? 15.963 12.643 -17.227 1.00 72.69 257 ILE A CA 1
ATOM 2066 C C . ILE A 1 257 ? 17.063 13.626 -17.656 1.00 72.69 257 ILE A C 1
ATOM 2068 O O . ILE A 1 257 ? 17.228 13.887 -18.846 1.00 72.69 257 ILE A O 1
ATOM 2072 N N . ASP A 1 258 ? 17.854 14.142 -16.715 1.00 76.12 258 ASP A N 1
ATOM 2073 C CA . ASP A 1 258 ? 18.947 15.076 -16.998 1.00 76.12 258 ASP A CA 1
ATOM 2074 C C . ASP A 1 258 ? 20.050 14.422 -17.849 1.00 76.12 258 ASP A C 1
ATOM 2076 O O . ASP A 1 258 ? 20.591 15.059 -18.754 1.00 76.12 258 ASP A O 1
ATOM 2080 N N . ARG A 1 259 ? 20.356 13.136 -17.618 1.00 76.56 259 ARG A N 1
ATOM 2081 C CA . ARG A 1 259 ? 21.271 12.346 -18.459 1.00 76.56 259 ARG A CA 1
ATOM 2082 C C . ARG A 1 259 ? 20.739 12.166 -19.874 1.00 76.56 259 ARG A C 1
ATOM 2084 O O . ARG A 1 259 ? 21.502 12.355 -20.819 1.00 76.56 259 ARG A O 1
ATOM 2091 N N . GLU A 1 260 ? 19.462 11.824 -20.035 1.00 73.00 260 GLU A N 1
ATOM 2092 C CA . GLU A 1 260 ? 18.835 11.690 -21.355 1.00 73.00 260 GLU A CA 1
ATOM 2093 C C . GLU A 1 260 ? 18.831 13.027 -22.111 1.00 73.00 260 GLU A C 1
ATOM 2095 O O . GLU A 1 260 ? 19.184 13.075 -23.294 1.00 73.00 260 GLU A O 1
ATOM 2100 N N . MET A 1 261 ? 18.527 14.130 -21.415 1.00 71.12 261 MET A N 1
ATOM 2101 C CA . MET A 1 261 ? 18.610 15.483 -21.970 1.00 71.12 261 MET A CA 1
ATOM 2102 C C . MET A 1 261 ? 20.046 15.849 -22.378 1.00 71.12 261 MET A C 1
ATOM 2104 O O . MET A 1 261 ? 20.254 16.368 -23.476 1.00 71.12 261 MET A O 1
ATOM 2108 N N . ALA A 1 262 ? 21.044 15.548 -21.540 1.00 74.75 262 ALA A N 1
ATOM 2109 C CA . ALA A 1 262 ? 22.458 15.819 -21.817 1.00 74.75 262 ALA A CA 1
ATOM 2110 C C . ALA A 1 262 ? 23.024 14.959 -22.959 1.00 74.75 262 ALA A C 1
ATOM 2112 O O . ALA A 1 262 ? 23.870 15.423 -23.722 1.00 74.75 262 ALA A O 1
ATOM 2113 N N . ALA A 1 263 ? 22.526 13.731 -23.126 1.00 77.31 263 A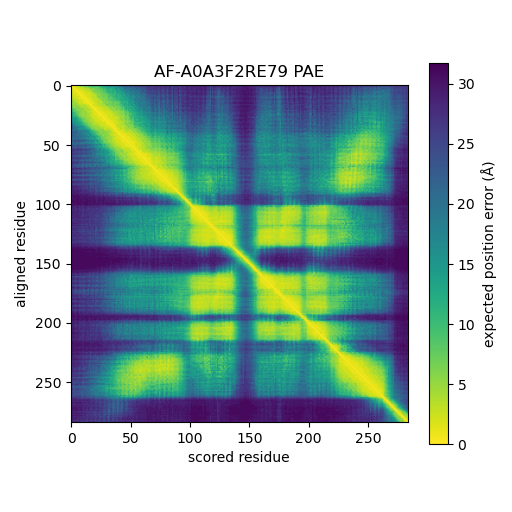LA A N 1
ATOM 2114 C CA . ALA A 1 263 ? 22.855 12.859 -24.252 1.00 77.31 263 ALA A CA 1
ATOM 2115 C C . ALA A 1 263 ? 22.227 13.324 -25.583 1.00 77.31 263 ALA A C 1
ATOM 2117 O O . ALA A 1 263 ? 22.378 12.654 -26.605 1.00 77.31 263 ALA A O 1
ATOM 2118 N N . GLY A 1 264 ? 21.506 14.453 -25.593 1.00 57.62 264 GLY A N 1
ATOM 2119 C CA . GLY A 1 264 ? 20.840 14.974 -26.784 1.00 57.62 264 GLY A CA 1
ATOM 2120 C C . GLY A 1 264 ? 19.696 14.081 -27.261 1.00 57.62 264 GLY A C 1
ATOM 2121 O O . GLY A 1 264 ? 19.214 14.240 -28.388 1.00 57.62 264 GLY A O 1
ATOM 2122 N N . VAL A 1 265 ? 19.230 13.153 -26.417 1.00 57.00 265 VAL A N 1
ATOM 2123 C CA . VAL A 1 265 ? 18.022 12.377 -26.671 1.00 57.00 265 VAL A CA 1
ATOM 2124 C C . VAL A 1 265 ? 16.856 13.315 -26.387 1.00 57.00 265 VAL A C 1
ATOM 2126 O O . VAL A 1 265 ? 16.212 13.261 -25.346 1.00 57.00 265 VAL A O 1
ATOM 2129 N N . SER A 1 266 ? 16.598 14.233 -27.328 1.00 43.12 266 SER A N 1
ATOM 2130 C CA . SER A 1 266 ? 15.318 14.935 -27.410 1.00 43.12 266 SER A CA 1
ATOM 2131 C C . SER A 1 266 ? 14.251 13.883 -27.194 1.00 43.12 266 SER A C 1
ATOM 2133 O O . SER A 1 266 ? 14.282 12.876 -27.907 1.00 43.12 266 SER A O 1
ATOM 2135 N N . ALA A 1 267 ? 13.394 14.101 -26.194 1.00 42.84 267 ALA A N 1
ATOM 2136 C CA . ALA A 1 267 ? 12.294 13.244 -25.799 1.00 42.84 267 ALA A CA 1
ATOM 2137 C C . ALA A 1 267 ? 11.493 12.781 -27.025 1.00 42.84 267 ALA A C 1
ATOM 2139 O O . ALA A 1 267 ? 10.415 13.277 -27.348 1.00 42.84 267 ALA A O 1
ATOM 2140 N N . ARG A 1 268 ? 11.990 11.751 -27.709 1.00 36.09 268 ARG A N 1
ATOM 2141 C CA . ARG A 1 268 ? 11.171 10.822 -28.448 1.00 36.09 268 ARG A CA 1
ATOM 2142 C C . ARG A 1 268 ? 10.566 10.002 -27.333 1.00 36.09 268 ARG A C 1
ATOM 2144 O O . ARG A 1 268 ? 11.057 8.930 -26.999 1.00 36.09 268 ARG A O 1
ATOM 2151 N N . VAL A 1 269 ? 9.492 10.561 -26.767 1.00 38.09 269 VAL A N 1
ATOM 2152 C CA . VAL A 1 269 ? 8.214 9.868 -26.593 1.00 38.09 269 VAL A CA 1
ATOM 2153 C C . VAL A 1 269 ? 8.361 8.442 -27.079 1.00 38.09 269 VAL A C 1
ATOM 2155 O O . VAL A 1 269 ? 8.689 8.289 -28.254 1.00 38.09 269 VAL A O 1
ATOM 2158 N N . PHE A 1 270 ? 8.127 7.450 -26.218 1.00 35.59 270 PHE A N 1
ATOM 2159 C CA . PHE A 1 270 ? 7.861 6.061 -26.592 1.00 35.59 270 PHE A CA 1
ATOM 2160 C C . PHE A 1 270 ? 7.083 6.011 -27.922 1.00 35.59 270 PHE A C 1
ATOM 2162 O O . PHE A 1 270 ? 5.855 6.031 -27.956 1.00 35.59 270 PHE A O 1
ATOM 2169 N N . ARG A 1 271 ? 7.802 6.032 -29.048 1.00 34.38 271 ARG A N 1
ATOM 2170 C CA . ARG A 1 271 ? 7.216 6.159 -30.375 1.00 34.38 271 ARG A CA 1
ATOM 2171 C C . ARG A 1 271 ? 7.123 4.726 -30.829 1.00 34.38 271 ARG A C 1
ATOM 2173 O O . ARG A 1 271 ? 8.070 4.163 -31.377 1.00 34.38 271 ARG A O 1
ATOM 2180 N N . LEU A 1 272 ? 5.985 4.113 -30.516 1.00 34.38 272 LEU A N 1
ATOM 2181 C CA . LEU A 1 272 ? 5.479 3.028 -31.338 1.00 34.38 272 LEU A CA 1
ATOM 2182 C C . LEU A 1 272 ? 5.607 3.489 -32.797 1.00 34.38 272 LEU A C 1
ATOM 2184 O O . LEU A 1 272 ? 5.011 4.486 -33.184 1.00 34.38 272 LEU A O 1
ATOM 2188 N N . GLY A 1 273 ? 6.495 2.811 -33.525 1.00 37.69 273 GLY A N 1
ATOM 2189 C CA . GLY A 1 273 ? 6.626 2.774 -34.981 1.00 37.69 273 GLY A CA 1
ATOM 2190 C C . GLY A 1 273 ? 6.328 4.057 -35.757 1.00 37.69 273 GLY A C 1
ATOM 2191 O O . GLY A 1 273 ? 5.191 4.331 -36.110 1.00 37.69 273 GLY A O 1
ATOM 2192 N N . GLY A 1 274 ? 7.382 4.752 -36.170 1.00 32.19 274 GLY A N 1
ATOM 2193 C CA . GLY A 1 274 ? 7.320 5.717 -37.264 1.00 32.19 274 GLY A CA 1
ATOM 2194 C C . GLY A 1 274 ? 8.688 5.828 -37.914 1.00 32.19 274 GLY A C 1
ATOM 2195 O O . GLY A 1 274 ? 9.370 6.835 -37.746 1.00 32.19 274 GLY A O 1
ATOM 2196 N N . GLY A 1 275 ? 9.139 4.742 -38.547 1.00 32.84 275 GLY A N 1
ATOM 2197 C CA . GLY A 1 275 ? 10.378 4.723 -39.316 1.00 32.84 275 GLY A CA 1
ATOM 2198 C C . GLY A 1 275 ? 10.211 5.570 -40.572 1.00 32.84 275 GLY A C 1
ATOM 2199 O O . GLY A 1 275 ? 9.490 5.183 -41.485 1.00 32.84 275 GLY A O 1
ATOM 2200 N N . HIS A 1 276 ? 10.863 6.729 -40.600 1.00 28.42 276 HIS A N 1
ATOM 2201 C CA . HIS A 1 276 ? 11.067 7.490 -41.822 1.00 28.42 276 HIS A CA 1
ATOM 2202 C C . HIS A 1 276 ? 12.210 6.803 -42.579 1.00 28.42 276 HIS A C 1
ATOM 2204 O O . HIS A 1 276 ? 13.358 6.844 -42.141 1.00 28.42 276 HIS A O 1
ATOM 2210 N N . PHE A 1 277 ? 11.876 6.084 -43.650 1.00 30.36 277 PHE A N 1
ATOM 2211 C CA . PHE A 1 277 ? 12.858 5.570 -44.598 1.00 30.36 277 PHE A CA 1
ATOM 2212 C C . PHE A 1 277 ? 13.298 6.731 -45.489 1.00 30.36 277 PHE A C 1
ATOM 2214 O O . PHE A 1 277 ? 12.488 7.278 -46.233 1.00 30.36 277 PHE A O 1
ATOM 2221 N N . HIS A 1 278 ? 14.573 7.106 -45.401 1.00 28.84 278 HIS A N 1
ATOM 2222 C CA . HIS A 1 278 ? 15.217 7.903 -46.435 1.00 28.84 278 HIS A CA 1
ATOM 2223 C C . HIS A 1 278 ? 15.634 6.923 -47.535 1.00 28.84 278 HIS A C 1
ATOM 2225 O O . HIS A 1 278 ? 16.519 6.094 -47.329 1.00 28.84 278 HIS A O 1
ATOM 2231 N N . ILE A 1 279 ? 14.907 6.943 -48.649 1.00 33.38 279 ILE A N 1
ATOM 2232 C CA . ILE A 1 279 ? 15.315 6.288 -49.888 1.00 33.38 279 ILE A CA 1
ATOM 2233 C C . ILE A 1 279 ? 16.131 7.344 -50.629 1.00 33.38 279 ILE A C 1
ATOM 2235 O O . ILE A 1 279 ? 15.571 8.350 -51.059 1.00 33.38 279 ILE A O 1
ATOM 2239 N N . GLU A 1 280 ? 17.448 7.151 -50.710 1.00 32.34 280 GLU A N 1
ATOM 2240 C CA . GLU A 1 280 ? 18.262 7.827 -51.719 1.00 32.34 280 GLU A CA 1
ATOM 2241 C C . GLU A 1 280 ? 17.715 7.421 -53.092 1.00 32.34 280 GLU A C 1
ATOM 2243 O O . GLU A 1 280 ? 17.813 6.261 -53.499 1.00 32.34 280 GLU A O 1
ATOM 2248 N N . GLU A 1 281 ? 17.095 8.371 -53.789 1.00 33.38 281 GLU A N 1
ATOM 2249 C CA . GLU A 1 281 ? 16.867 8.270 -55.224 1.00 33.38 281 GLU A CA 1
ATOM 2250 C C . GLU A 1 281 ? 18.231 8.314 -55.921 1.00 33.38 281 GLU A C 1
ATOM 2252 O O . GLU A 1 281 ? 18.817 9.376 -56.119 1.00 33.38 281 GLU A O 1
ATOM 2257 N N . MET A 1 282 ? 18.745 7.143 -56.299 1.00 35.22 282 MET A N 1
ATOM 2258 C CA . MET A 1 282 ? 19.603 7.054 -57.472 1.00 35.22 282 MET A CA 1
ATOM 2259 C C . MET A 1 282 ? 18.728 6.868 -58.706 1.00 35.22 282 MET A C 1
ATOM 2261 O O . MET A 1 282 ? 18.016 5.870 -58.836 1.00 35.22 282 MET A O 1
ATOM 2265 N N . GLY A 1 283 ? 18.851 7.810 -59.631 1.00 34.78 283 GLY A N 1
ATOM 2266 C CA . GLY A 1 283 ? 18.554 7.614 -61.041 1.00 34.78 283 GLY A CA 1
ATOM 2267 C C . GLY A 1 283 ? 18.922 8.854 -61.858 1.00 34.78 283 GLY A C 1
ATOM 2268 O O . GLY A 1 283 ? 18.993 9.948 -61.291 1.00 34.78 283 GLY A O 1
ATOM 2269 N N . PRO A 1 284 ? 19.082 8.731 -63.184 1.00 44.75 284 PRO A N 1
ATOM 2270 C CA . PRO A 1 284 ? 19.230 7.519 -64.002 1.00 44.75 284 PRO A CA 1
ATOM 2271 C C . PRO A 1 284 ? 20.692 7.109 -64.266 1.00 44.75 284 PRO A C 1
ATOM 2273 O O . PRO A 1 284 ? 21.590 7.979 -64.214 1.00 44.75 284 PRO A O 1
#

Radius of gyration: 31.57 Å; Cα contacts (8 Å, |Δi|>4): 122; chains: 1; bounding box: 51×47×114 Å

Foldseek 3Di:
DVVVVVVVVVVVVVVVVVVVVVVVVVVVVVVVVVVVVVVVVVVVVVVVVVLVVVLVVLVVVLVVLCVDPNSVVVLVVLLVVQVVQLVVQLVVPVPDDDDDPDLLLVLLQVVVCLLPLSNNQWHALVSLLVLLVVLLPDDDDDDPDDDDDDDDPDRDDDQPPVNSVVVQCVLPVVVPRTRHSVSVVVLLVVCVVPVDDDDDPSSVSSNVSVCCRSPVVPCNVVCSPPVSVVSSSVVSSVVVSVVVSVVVVVVVVVVVVVVCVVVVVPPPDVDDDDDDDDDPDDDD